Protein AF-0000000084529763 (afdb_homodimer)

InterPro domains:
  IPR000524 Transcription regulator HTH, GntR [PF00392] (14-76)
  IPR000524 Transcription regulator HTH, GntR [PS50949] (11-79)
  IPR000524 Transcription regulator HTH, GntR [SM00345] (17-76)
  IPR000524 Transcription regulator HTH, GntR [cd07377] (12-77)
  IPR036388 Winged helix-like DNA-binding domain superfamily [G3DSA:1.10.10.10] (10-115)
  IPR036390 Winged helix DNA-binding domain superfamily [SSF46785] (8-86)

Nearest PDB structures (foldseek):
  2ek5-assembly4_C  TM=7.227E-01  e=2.860E-07  Corynebacterium glutamicum ATCC 13032
  2ek5-assembly4_C-3  TM=7.227E-01  e=2.860E-07  Corynebacterium glutamicum ATCC 13032
  3tqn-assembly2_B  TM=8.884E-01  e=3.722E-06  Coxiella burnetii
  4r1h-assembly1_B  TM=7.076E-01  e=6.176E-07  Listeria monocytogenes EGD-e
  2du9-assembly1_A  TM=6.871E-01  e=1.251E-06  Corynebacterium glutamicum ATCC 13032

Organism: Streptomyces rubellomurinus (strain ATCC 31215) (NCBI:txid359131)

Sequence (230 aa):
MLLKLSLGDTRPLHEQVAGAIRRAVAEGECAPGDKLPPARELARALGVNTNTVLRGLRTLRDEGVLEFRRGRGITIAGGADERAELVARVRQLVADAAKAGYSADELVELIRGMTMLLKLSLGDTRPLHEQVAGAIRRAVAEGECAPGDKLPPARELARALGVNTNTVLRGLRTLRDEGVLEFRRGRGITIAGGADERAELVARVRQLVADAAKAGYSADELVELIRGMT

Structure (mmCIF, N/CA/C/O backbone):
data_AF-0000000084529763-model_v1
#
loop_
_entity.id
_entity.type
_entity.pdbx_description
1 polymer 'GntR family transcriptional regulator'
#
loop_
_atom_site.group_PDB
_atom_site.id
_atom_site.type_symbol
_atom_site.label_atom_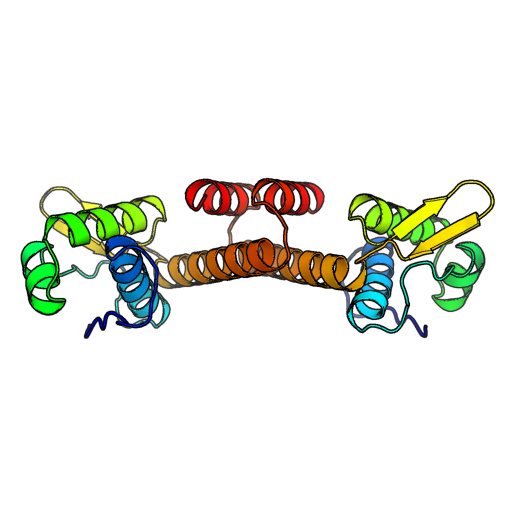id
_atom_site.label_alt_id
_atom_site.label_comp_id
_atom_site.label_asym_id
_atom_site.label_entity_id
_atom_site.label_seq_id
_atom_site.pdbx_PDB_ins_code
_atom_site.Cartn_x
_atom_site.Cartn_y
_atom_site.Cartn_z
_atom_site.occupancy
_atom_site.B_iso_or_equiv
_atom_site.auth_seq_id
_atom_site.auth_comp_id
_atom_site.auth_asym_id
_atom_site.auth_atom_id
_atom_site.pdbx_PDB_model_num
ATOM 1 N N . MET A 1 1 ? -0.043 -18.641 -22.234 1 51.03 1 MET A N 1
ATOM 2 C CA . MET A 1 1 ? 0.516 -17.531 -21.484 1 51.03 1 MET A CA 1
ATOM 3 C C . MET A 1 1 ? 2 -17.359 -21.781 1 51.03 1 MET A C 1
ATOM 5 O O . MET A 1 1 ? 2.771 -18.312 -21.703 1 51.03 1 MET A O 1
ATOM 9 N N . LEU A 1 2 ? 2.355 -16.453 -22.688 1 56.62 2 LEU A N 1
ATOM 10 C CA . LEU A 1 2 ? 3.77 -16.25 -22.984 1 56.62 2 LEU A CA 1
ATOM 11 C C . LEU A 1 2 ? 4.441 -15.43 -21.891 1 56.62 2 LEU A C 1
ATOM 13 O O . LEU A 1 2 ? 4.152 -14.234 -21.734 1 56.62 2 LEU A O 1
ATOM 17 N N . LEU A 1 3 ? 5.035 -16.156 -20.844 1 64.44 3 LEU A N 1
ATOM 18 C CA . LEU A 1 3 ? 5.719 -15.461 -19.766 1 64.44 3 LEU A CA 1
ATOM 19 C C . LEU A 1 3 ? 7.117 -15.023 -20.188 1 64.44 3 LEU A C 1
ATOM 21 O O . LEU A 1 3 ? 7.816 -15.766 -20.891 1 64.44 3 LEU A O 1
ATOM 25 N N . LYS A 1 4 ? 7.297 -13.852 -20.25 1 65.25 4 LYS A N 1
ATOM 26 C CA . LYS A 1 4 ? 8.633 -13.336 -20.547 1 65.25 4 LYS A CA 1
ATOM 27 C C . LYS A 1 4 ? 9.297 -12.773 -19.297 1 65.25 4 LYS A C 1
ATOM 29 O O . LYS A 1 4 ? 8.664 -12.062 -18.516 1 65.25 4 LYS A O 1
ATOM 34 N N . LEU A 1 5 ? 10.516 -13.375 -19.062 1 74 5 LEU A N 1
ATOM 35 C CA . LEU A 1 5 ? 11.328 -12.82 -17.984 1 74 5 LEU A CA 1
ATOM 36 C C . LEU A 1 5 ? 12.195 -11.672 -18.484 1 74 5 LEU A C 1
ATOM 38 O O . LEU A 1 5 ? 1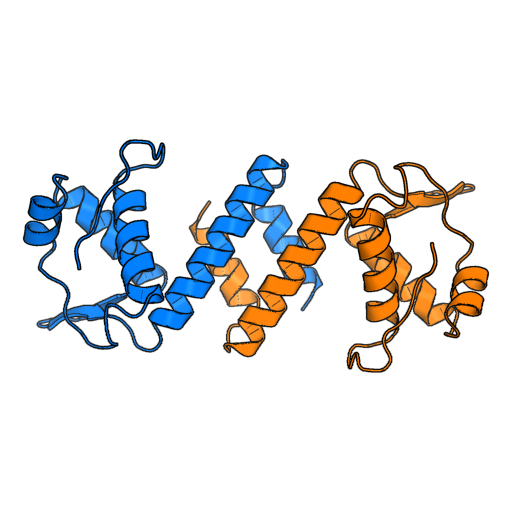2.547 -11.625 -19.672 1 74 5 LEU A O 1
ATOM 42 N N . SER A 1 6 ? 12.242 -10.648 -17.656 1 68.12 6 SER A N 1
ATOM 43 C CA . SER A 1 6 ? 13.023 -9.492 -18.062 1 68.12 6 SER A CA 1
ATOM 44 C C . SER A 1 6 ? 14.477 -9.617 -17.625 1 68.12 6 SER A C 1
ATOM 46 O O . SER A 1 6 ? 14.758 -9.852 -16.453 1 68.12 6 SER A O 1
ATOM 48 N N . LEU A 1 7 ? 15.336 -9.57 -18.625 1 65.06 7 LEU A N 1
ATOM 49 C CA . LEU A 1 7 ? 16.766 -9.641 -18.391 1 65.06 7 LEU A CA 1
ATOM 50 C C . LEU A 1 7 ? 17.25 -8.438 -17.578 1 65.06 7 LEU A C 1
ATOM 52 O O . LEU A 1 7 ? 18.266 -8.508 -16.891 1 65.06 7 LEU A O 1
ATOM 56 N N . GLY A 1 8 ? 16.609 -7.352 -17.594 1 70.38 8 GLY A N 1
ATOM 57 C CA . GLY A 1 8 ? 17.047 -6.16 -16.891 1 70.38 8 GLY A CA 1
ATOM 58 C C . GLY A 1 8 ? 16.484 -6.066 -15.484 1 70.38 8 GLY A C 1
ATOM 59 O O . GLY A 1 8 ? 16.844 -5.16 -14.727 1 70.38 8 GLY A O 1
ATOM 60 N N . ASP A 1 9 ? 15.82 -7.047 -15.141 1 73.94 9 ASP A N 1
ATOM 61 C CA . ASP A 1 9 ? 15.219 -7.121 -13.812 1 73.94 9 ASP A CA 1
ATOM 62 C C . ASP A 1 9 ? 16.219 -7.664 -12.789 1 73.94 9 ASP A C 1
ATOM 64 O O . ASP A 1 9 ? 16.766 -8.758 -12.969 1 73.94 9 ASP A O 1
ATOM 68 N N . THR A 1 10 ? 16.641 -6.91 -11.852 1 82 10 THR A N 1
ATOM 69 C CA . THR A 1 10 ? 17.656 -7.266 -10.875 1 82 10 THR A CA 1
ATOM 70 C C . THR A 1 10 ? 17.078 -8.141 -9.773 1 82 10 THR A C 1
ATOM 72 O O . THR A 1 10 ? 17.797 -8.633 -8.906 1 82 10 THR A O 1
ATOM 75 N N . ARG A 1 11 ? 15.922 -8.492 -9.906 1 85.19 11 ARG A N 1
ATOM 76 C CA . ARG A 1 11 ? 15.289 -9.344 -8.898 1 85.19 11 ARG A CA 1
ATOM 77 C C . ARG A 1 11 ? 15.656 -10.805 -9.117 1 85.19 11 ARG A C 1
ATOM 79 O O . ARG A 1 11 ? 15.961 -11.219 -10.234 1 85.19 11 ARG A O 1
ATOM 86 N N . PRO A 1 12 ? 15.578 -11.578 -7.953 1 91.12 12 PRO A N 1
ATOM 87 C CA . PRO A 1 12 ? 15.773 -13.016 -8.117 1 91.12 12 PRO A CA 1
ATOM 88 C C . PRO A 1 12 ? 14.836 -13.633 -9.148 1 91.12 12 PRO A C 1
ATOM 90 O O . PRO A 1 12 ? 13.695 -13.18 -9.297 1 91.12 12 PRO A O 1
ATOM 93 N N . LEU A 1 13 ? 15.281 -14.633 -9.797 1 93 13 LEU A N 1
ATOM 94 C CA . LEU A 1 13 ? 14.562 -15.234 -10.914 1 93 13 LEU A CA 1
ATOM 95 C C . LEU A 1 13 ? 13.203 -15.766 -10.477 1 93 13 LEU A C 1
ATOM 97 O O . LEU A 1 13 ? 12.227 -15.703 -11.227 1 93 13 LEU A O 1
ATOM 101 N N . HIS A 1 14 ? 13.117 -16.344 -9.234 1 94.31 14 HIS A N 1
ATOM 102 C CA . HIS A 1 14 ? 11.836 -16.875 -8.773 1 94.31 14 HIS A CA 1
ATOM 103 C C . HIS A 1 14 ? 10.805 -15.758 -8.602 1 94.31 14 HIS A C 1
ATOM 105 O O . HIS A 1 14 ? 9.617 -15.969 -8.844 1 94.31 14 HIS A O 1
ATOM 111 N N . GLU A 1 15 ? 11.281 -14.609 -8.281 1 93.12 15 GLU A N 1
ATOM 112 C CA . GLU A 1 15 ? 10.391 -13.453 -8.172 1 93.12 15 GLU A CA 1
ATOM 113 C C . GLU A 1 15 ? 9.922 -12.984 -9.539 1 93.12 15 GLU A C 1
ATOM 115 O O . GLU A 1 15 ? 8.789 -12.539 -9.703 1 93.12 15 GLU A O 1
ATOM 120 N N . GLN A 1 16 ? 10.828 -13.086 -10.445 1 93 16 GLN A N 1
ATOM 121 C CA . GLN A 1 16 ? 10.469 -12.727 -11.812 1 93 16 GLN A CA 1
ATOM 122 C C . GLN A 1 16 ? 9.414 -13.68 -12.367 1 93 16 GLN A C 1
ATOM 124 O O . GLN A 1 16 ? 8.469 -13.25 -13.023 1 93 16 GLN A O 1
ATOM 129 N N . VAL A 1 17 ? 9.57 -14.891 -12.07 1 93.56 17 VAL A N 1
ATOM 130 C CA . VAL A 1 17 ? 8.602 -15.898 -12.5 1 93.56 17 VAL A CA 1
ATOM 131 C C . VAL A 1 17 ? 7.238 -15.609 -11.883 1 93.56 17 VAL A C 1
ATOM 133 O O . VAL A 1 17 ? 6.234 -15.539 -12.594 1 93.56 17 VAL A O 1
ATOM 136 N N . ALA A 1 18 ? 7.281 -15.438 -10.594 1 94.75 18 ALA A N 1
ATOM 137 C CA . ALA A 1 18 ? 6.039 -15.133 -9.891 1 94.75 18 ALA A CA 1
ATOM 138 C C . ALA A 1 18 ? 5.383 -13.875 -10.461 1 94.75 18 ALA A C 1
ATOM 140 O O . ALA A 1 18 ? 4.168 -13.852 -10.68 1 94.75 18 ALA A O 1
ATOM 141 N N . GLY A 1 19 ? 6.223 -12.898 -10.656 1 93.44 19 GLY A N 1
ATOM 142 C CA . GLY A 1 19 ? 5.719 -11.648 -11.195 1 93.44 19 GLY A CA 1
ATOM 143 C C . GLY A 1 19 ? 5.082 -11.797 -12.57 1 93.44 19 GLY A C 1
ATOM 144 O O . GLY A 1 19 ? 4.043 -11.195 -12.844 1 93.44 19 GLY A O 1
ATOM 145 N N . ALA A 1 20 ? 5.68 -12.547 -13.422 1 91.12 20 ALA A N 1
ATOM 146 C CA . ALA A 1 20 ? 5.16 -12.773 -14.773 1 91.12 20 ALA A CA 1
ATOM 147 C C . ALA A 1 20 ? 3.805 -13.469 -14.727 1 91.12 20 ALA A C 1
ATOM 149 O O . ALA A 1 20 ? 2.875 -13.086 -15.438 1 91.12 20 ALA A O 1
ATOM 150 N N . ILE A 1 21 ? 3.684 -14.438 -13.906 1 92.31 21 ILE A N 1
ATOM 151 C CA . ILE A 1 21 ? 2.434 -15.172 -13.781 1 92.31 21 ILE A CA 1
ATOM 152 C C . ILE A 1 21 ? 1.363 -14.281 -13.164 1 92.31 21 ILE A C 1
ATOM 154 O O . ILE A 1 21 ? 0.221 -14.25 -13.625 1 92.31 21 ILE A O 1
ATOM 158 N N . ARG A 1 22 ? 1.747 -13.578 -12.141 1 94.56 22 ARG A N 1
ATOM 159 C CA . ARG A 1 22 ? 0.824 -12.648 -11.492 1 94.56 22 ARG A CA 1
ATOM 160 C C . ARG A 1 22 ? 0.246 -11.664 -12.5 1 94.56 22 ARG A C 1
ATOM 162 O O . ARG A 1 22 ? -0.955 -11.383 -12.492 1 94.56 22 ARG A O 1
ATOM 169 N N . ARG A 1 23 ? 1.11 -11.141 -13.328 1 92.38 23 ARG A N 1
ATOM 170 C CA . ARG A 1 23 ? 0.682 -10.18 -14.344 1 92.38 23 ARG A CA 1
ATOM 171 C C . ARG A 1 23 ? -0.308 -10.812 -15.312 1 92.38 23 ARG A C 1
ATOM 173 O O . ARG A 1 23 ? -1.327 -10.211 -15.648 1 92.38 23 ARG A O 1
ATOM 180 N N . ALA A 1 24 ? 0.024 -11.945 -15.734 1 91.12 24 ALA A N 1
ATOM 181 C CA . ALA A 1 24 ? -0.861 -12.656 -16.656 1 91.12 24 ALA A CA 1
ATOM 182 C C . ALA A 1 24 ? -2.236 -12.875 -16.047 1 91.12 24 ALA A C 1
ATOM 184 O O . ALA A 1 24 ? -3.26 -12.703 -16.703 1 91.12 24 ALA A O 1
ATOM 185 N N . VAL A 1 25 ? -2.275 -13.219 -14.781 1 93.5 25 VAL A N 1
ATOM 186 C CA . VAL A 1 25 ? -3.521 -13.453 -14.062 1 93.5 25 VAL A CA 1
ATOM 187 C C . VAL A 1 25 ? -4.273 -12.141 -13.891 1 93.5 25 VAL A C 1
ATOM 189 O O . VAL A 1 25 ? -5.48 -12.07 -14.133 1 93.5 25 VAL A O 1
ATOM 192 N N . ALA A 1 26 ? -3.576 -11.133 -13.523 1 93.25 26 ALA A N 1
ATOM 193 C CA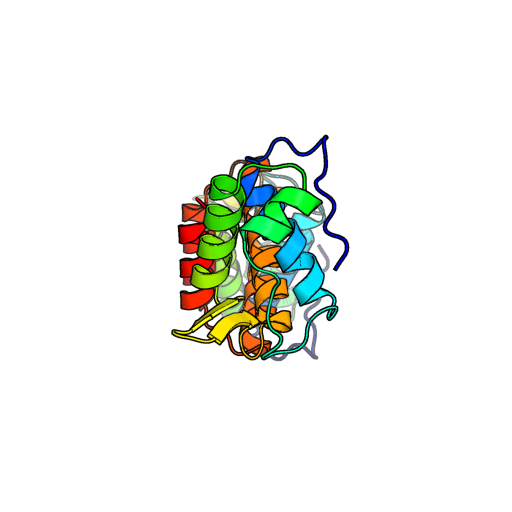 . ALA A 1 26 ? -4.188 -9.82 -13.297 1 93.25 26 ALA A CA 1
ATOM 194 C C . ALA A 1 26 ? -4.805 -9.273 -14.578 1 93.25 26 ALA A C 1
ATOM 196 O O . ALA A 1 26 ? -5.836 -8.602 -14.539 1 93.25 26 ALA A O 1
ATOM 197 N N . GLU A 1 27 ? -4.133 -9.578 -15.648 1 91.81 27 GLU A N 1
ATOM 198 C CA . GLU A 1 27 ? -4.566 -9.07 -16.938 1 91.81 27 GLU A CA 1
ATOM 199 C C . GLU A 1 27 ? -5.691 -9.914 -17.531 1 91.81 27 GLU A C 1
ATOM 201 O O . GLU A 1 27 ? -6.191 -9.633 -18.609 1 91.81 27 GLU A O 1
ATOM 206 N N . GLY A 1 28 ? -6.062 -10.922 -16.812 1 89.38 28 GLY A N 1
ATOM 207 C CA . GLY A 1 28 ? -7.215 -11.719 -17.203 1 89.38 28 GLY A CA 1
ATOM 208 C C . GLY A 1 28 ? -6.887 -12.781 -18.234 1 89.38 28 GLY A C 1
ATOM 209 O O . GLY A 1 28 ? -7.777 -13.273 -18.922 1 89.38 28 GLY A O 1
ATOM 210 N N . GLU A 1 29 ? -5.609 -13.109 -18.406 1 89.5 29 GLU A N 1
ATOM 211 C CA . GLU A 1 29 ? -5.211 -14.133 -19.375 1 89.5 29 GLU A CA 1
ATOM 212 C C . GLU A 1 29 ? -5.605 -15.531 -18.891 1 89.5 29 GLU A C 1
ATOM 214 O O . GLU A 1 29 ? -5.605 -16.484 -19.672 1 89.5 29 GLU A O 1
ATOM 219 N N . CYS A 1 30 ? -5.875 -15.656 -17.594 1 88.81 30 CYS A N 1
ATOM 220 C CA . CYS A 1 30 ? -6.258 -16.922 -16.984 1 88.81 30 CYS A CA 1
ATOM 221 C C . CYS A 1 30 ? -7.57 -16.781 -16.219 1 88.81 30 CYS A C 1
ATOM 223 O O . CYS A 1 30 ? -7.816 -15.75 -15.586 1 88.81 30 CYS A O 1
ATOM 225 N N . ALA A 1 31 ? -8.422 -17.781 -16.328 1 90.44 31 ALA A N 1
ATOM 226 C CA . ALA A 1 31 ? -9.672 -17.797 -15.57 1 90.44 31 ALA A CA 1
ATOM 227 C C . ALA A 1 31 ? -9.516 -18.609 -14.289 1 90.44 31 ALA A C 1
ATOM 229 O O . ALA A 1 31 ? -8.703 -19.531 -14.219 1 90.44 31 ALA A O 1
ATOM 230 N N . PRO A 1 32 ? -10.352 -18.188 -13.289 1 92.62 32 PRO A N 1
ATOM 231 C CA . PRO A 1 32 ? -10.336 -19.016 -12.086 1 92.62 32 PRO A CA 1
ATOM 232 C C . PRO A 1 32 ? -10.602 -20.484 -12.391 1 92.62 32 PRO A C 1
ATOM 234 O O . PRO A 1 32 ? -11.461 -20.812 -13.219 1 92.62 32 PRO A O 1
ATOM 237 N N . GLY A 1 33 ? -9.82 -21.281 -11.812 1 93.12 33 GLY A N 1
ATOM 238 C CA . GLY A 1 33 ? -10 -22.703 -11.984 1 93.12 33 GLY A CA 1
ATOM 239 C C . GLY A 1 33 ? -9.141 -23.281 -13.102 1 93.12 33 GLY A C 1
ATOM 240 O O . GLY A 1 33 ? -8.969 -24.5 -13.188 1 93.12 33 GLY A O 1
ATOM 241 N N . ASP A 1 34 ? -8.602 -22.406 -13.992 1 93.25 34 ASP A N 1
ATOM 242 C CA . ASP A 1 34 ? -7.715 -22.891 -15.047 1 93.25 34 ASP A CA 1
ATOM 243 C C . ASP A 1 34 ? -6.488 -23.594 -14.461 1 93.25 34 ASP A C 1
ATOM 245 O O . ASP A 1 34 ? -5.934 -23.141 -13.453 1 93.25 34 ASP A O 1
ATOM 249 N N . LYS A 1 35 ? -6.051 -24.625 -15.164 1 94.12 35 LYS A N 1
ATOM 250 C CA . LYS A 1 35 ? -4.848 -25.344 -14.75 1 94.12 35 LYS A CA 1
ATOM 251 C C . LYS A 1 35 ? -3.605 -24.75 -15.414 1 94.12 35 LYS A C 1
ATOM 253 O O . LYS A 1 35 ? -3.611 -24.469 -16.609 1 94.12 35 LYS A O 1
ATOM 258 N N . LEU A 1 36 ? -2.576 -24.578 -14.617 1 93.88 36 LEU A N 1
ATOM 259 C CA . LEU A 1 36 ? -1.291 -24.172 -15.18 1 93.88 36 LEU A CA 1
ATOM 260 C C . LEU A 1 36 ? -0.524 -25.375 -15.711 1 93.88 36 LEU A C 1
ATOM 262 O O . LEU A 1 36 ? -0.702 -26.5 -15.227 1 93.88 36 LEU A O 1
ATOM 266 N N . PRO A 1 37 ? 0.311 -25.062 -16.719 1 91.56 37 PRO A N 1
ATOM 267 C CA . PRO A 1 37 ? 1.234 -26.125 -17.109 1 91.56 37 PRO A CA 1
ATOM 268 C C . PRO A 1 37 ? 2.104 -26.594 -15.938 1 91.56 37 PRO A C 1
ATOM 270 O O . PRO A 1 37 ? 2.344 -25.828 -15 1 91.56 37 PRO A O 1
ATOM 273 N N . PRO A 1 38 ? 2.547 -27.875 -16.016 1 92.81 38 PRO A N 1
ATOM 274 C CA . PRO A 1 38 ? 3.447 -28.375 -14.961 1 92.81 38 PRO A CA 1
ATOM 275 C C . PRO A 1 38 ? 4.707 -27.516 -14.82 1 92.81 38 PRO A C 1
ATOM 277 O O . PRO A 1 38 ? 5.16 -26.906 -15.797 1 92.81 38 PRO A O 1
ATOM 280 N N . ALA A 1 39 ? 5.25 -27.453 -13.602 1 94.75 39 ALA A N 1
ATOM 281 C CA . ALA A 1 39 ? 6.414 -26.625 -13.289 1 94.75 39 ALA A CA 1
ATOM 282 C C . ALA A 1 39 ? 7.555 -26.891 -14.266 1 94.75 39 ALA A C 1
ATOM 284 O O . ALA A 1 39 ? 8.242 -25.953 -14.695 1 94.75 39 ALA A O 1
ATOM 285 N N . ARG A 1 40 ? 7.73 -28.141 -14.594 1 94.56 40 ARG A N 1
ATOM 286 C CA . ARG A 1 40 ? 8.82 -28.516 -15.492 1 94.56 40 ARG A CA 1
ATOM 287 C C . ARG A 1 40 ? 8.625 -27.906 -16.875 1 94.56 40 ARG A C 1
ATOM 289 O O . ARG A 1 40 ? 9.594 -27.5 -17.516 1 94.56 40 ARG A O 1
ATOM 296 N N . GLU A 1 41 ? 7.445 -27.844 -17.375 1 93.94 41 GLU A N 1
ATOM 297 C CA . GLU A 1 41 ? 7.145 -27.25 -18.672 1 93.94 41 GLU A CA 1
ATOM 298 C C . GLU A 1 41 ? 7.328 -25.734 -18.641 1 93.94 41 GLU A C 1
ATOM 300 O O . GLU A 1 41 ? 7.879 -25.156 -19.578 1 93.94 41 GLU A O 1
ATOM 305 N N . LEU A 1 42 ? 6.879 -25.109 -17.594 1 93.19 42 LEU A N 1
ATOM 306 C CA . LEU A 1 42 ? 7.082 -23.672 -17.422 1 93.19 42 LEU A CA 1
ATOM 307 C C . LEU A 1 42 ? 8.57 -23.344 -17.375 1 93.19 42 LEU A C 1
ATOM 309 O O . LEU A 1 42 ? 9.008 -22.359 -17.984 1 93.19 42 LEU A O 1
ATOM 313 N N . ALA A 1 43 ? 9.297 -24.156 -16.625 1 94.62 43 ALA A N 1
ATOM 314 C CA . ALA A 1 43 ? 10.742 -23.969 -16.516 1 94.62 43 ALA A CA 1
ATOM 315 C C . ALA A 1 43 ? 11.406 -24 -17.891 1 94.62 43 ALA A C 1
ATOM 317 O O . ALA A 1 43 ? 12.227 -23.141 -18.203 1 94.62 43 ALA A O 1
ATOM 318 N N . ARG A 1 44 ? 11 -24.953 -18.672 1 92.5 44 ARG A N 1
ATOM 319 C CA . ARG A 1 44 ? 11.531 -25.094 -20.031 1 92.5 44 ARG A CA 1
ATOM 320 C C . ARG A 1 44 ? 11.18 -23.875 -20.875 1 92.5 44 ARG A C 1
ATOM 322 O O . ARG A 1 44 ? 12.039 -23.328 -21.578 1 92.5 44 ARG A O 1
ATOM 329 N N . ALA A 1 45 ? 10.008 -23.422 -20.797 1 88.44 45 ALA A N 1
ATOM 330 C CA . ALA A 1 45 ? 9.539 -22.297 -21.594 1 88.44 45 ALA A CA 1
ATOM 331 C C . ALA A 1 45 ? 10.258 -21.016 -21.188 1 88.44 45 ALA A C 1
ATOM 333 O O . ALA A 1 45 ? 10.516 -20.141 -22.031 1 88.44 45 ALA A O 1
ATOM 334 N N . LEU A 1 46 ? 10.617 -20.859 -19.891 1 88.75 46 LEU A N 1
ATOM 335 C CA . LEU A 1 46 ? 11.195 -19.625 -19.375 1 88.75 46 LEU A CA 1
ATOM 336 C C . LEU A 1 46 ? 12.719 -19.719 -19.344 1 88.75 46 LEU A C 1
ATOM 338 O O . LEU A 1 46 ? 13.398 -18.719 -19.094 1 88.75 46 LEU A O 1
ATOM 342 N N . GLY A 1 47 ? 13.164 -20.938 -19.531 1 89.69 47 GLY A N 1
ATOM 343 C CA . GLY A 1 47 ? 14.602 -21.125 -19.531 1 89.69 47 GLY A CA 1
ATOM 344 C C . GLY A 1 47 ? 15.211 -21.016 -18.141 1 89.69 47 GLY A C 1
ATOM 345 O O . GLY A 1 47 ? 16.281 -20.422 -17.969 1 89.69 47 GLY A O 1
ATOM 346 N N . VAL A 1 48 ? 14.508 -21.453 -17.172 1 93.62 48 VAL A N 1
ATOM 347 C CA . VAL A 1 48 ? 15.016 -21.406 -15.797 1 93.62 48 VAL A CA 1
ATOM 348 C C . VAL A 1 48 ? 14.891 -22.781 -15.156 1 93.62 48 VAL A C 1
ATOM 350 O O . VAL A 1 48 ? 14.266 -23.688 -15.719 1 93.62 48 VAL A O 1
ATOM 353 N N . ASN A 1 49 ? 15.531 -22.938 -14 1 95.75 49 ASN A N 1
ATOM 354 C CA . ASN A 1 49 ? 15.484 -24.188 -13.234 1 95.75 49 ASN A CA 1
ATOM 355 C C . ASN A 1 49 ? 14.094 -24.453 -12.672 1 95.75 49 ASN A C 1
ATOM 357 O O . ASN A 1 49 ? 13.422 -23.516 -12.211 1 95.75 49 ASN A O 1
ATOM 361 N N . THR A 1 50 ? 13.734 -25.719 -12.766 1 97.12 50 THR A N 1
ATOM 362 C CA . THR A 1 50 ? 12.43 -26.109 -12.25 1 97.12 50 THR A CA 1
ATOM 363 C C . THR A 1 50 ? 12.258 -25.641 -10.805 1 97.12 50 THR A C 1
ATOM 365 O O . THR A 1 50 ? 11.172 -25.219 -10.406 1 97.12 50 THR A O 1
ATOM 368 N N . ASN A 1 51 ? 13.266 -25.703 -10.039 1 97.56 51 ASN A N 1
ATOM 369 C CA . ASN A 1 51 ? 13.188 -25.281 -8.641 1 97.56 51 ASN A CA 1
ATOM 370 C C . ASN A 1 51 ? 12.898 -23.781 -8.523 1 97.56 51 ASN A C 1
ATOM 372 O O . ASN A 1 51 ? 12.227 -23.344 -7.59 1 97.56 51 ASN A O 1
ATOM 376 N N . THR A 1 52 ? 13.438 -23.031 -9.438 1 96.69 52 THR A N 1
ATOM 377 C CA . THR A 1 52 ? 13.164 -21.594 -9.5 1 96.69 52 THR A CA 1
ATOM 378 C C . THR A 1 52 ? 11.68 -21.344 -9.75 1 96.69 52 THR A C 1
ATOM 380 O O . THR A 1 52 ? 11.07 -20.5 -9.078 1 96.69 52 THR A O 1
ATOM 383 N N . VAL A 1 53 ? 11.117 -22.094 -10.664 1 96.38 53 VAL A N 1
ATOM 384 C CA . VAL A 1 53 ? 9.703 -21.969 -10.977 1 96.38 53 VAL A CA 1
ATOM 385 C C . VAL A 1 53 ? 8.867 -22.359 -9.766 1 96.38 53 VAL A C 1
ATOM 387 O O . VAL A 1 53 ? 7.93 -21.656 -9.391 1 96.38 53 VAL A O 1
ATOM 390 N N . LEU A 1 54 ? 9.227 -23.484 -9.148 1 97.31 54 LEU A N 1
ATOM 391 C CA . LEU A 1 54 ? 8.484 -23.984 -7.996 1 97.31 54 LEU A CA 1
ATOM 392 C C . LEU A 1 54 ? 8.477 -22.953 -6.867 1 97.31 54 LEU A C 1
ATOM 394 O O . LEU A 1 54 ? 7.457 -22.781 -6.195 1 97.31 54 LEU A O 1
ATOM 398 N N . ARG A 1 55 ? 9.57 -22.266 -6.703 1 96.88 55 ARG A N 1
ATOM 399 C CA . ARG A 1 55 ? 9.641 -21.219 -5.688 1 96.88 55 ARG A CA 1
ATOM 400 C C . ARG A 1 55 ? 8.68 -20.078 -6.012 1 96.88 55 ARG A C 1
ATOM 402 O O . ARG A 1 55 ? 7.992 -19.578 -5.125 1 96.88 55 ARG A O 1
ATOM 409 N N . GLY A 1 56 ? 8.648 -19.734 -7.238 1 96.19 56 GLY A N 1
ATOM 410 C CA . GLY A 1 56 ? 7.711 -18.703 -7.664 1 96.19 56 GLY A CA 1
ATOM 411 C C . GLY A 1 56 ? 6.262 -19.109 -7.5 1 96.19 56 GLY A C 1
ATOM 412 O O . GLY A 1 56 ? 5.43 -18.312 -7.07 1 96.19 56 GLY A O 1
ATOM 413 N N . LEU A 1 57 ? 6.012 -20.359 -7.824 1 96.81 57 LEU A N 1
ATOM 414 C CA . LEU A 1 57 ? 4.648 -20.875 -7.711 1 96.81 57 LEU A CA 1
ATOM 415 C C . LEU A 1 57 ? 4.211 -20.922 -6.254 1 96.81 57 LEU A C 1
ATOM 417 O O . LEU A 1 57 ? 3.053 -20.641 -5.938 1 96.81 57 LEU A O 1
ATOM 421 N N . ARG A 1 58 ? 5.082 -21.281 -5.352 1 96.69 58 ARG A N 1
ATOM 422 C CA . ARG A 1 58 ? 4.766 -21.312 -3.928 1 96.69 58 ARG A CA 1
ATOM 423 C C . ARG A 1 58 ? 4.434 -19.922 -3.412 1 96.69 58 ARG A C 1
ATOM 425 O O . ARG A 1 58 ? 3.504 -19.75 -2.619 1 96.69 58 ARG A O 1
ATOM 432 N N . THR A 1 59 ? 5.199 -18.938 -3.846 1 95.25 59 THR A N 1
ATOM 433 C CA . THR A 1 59 ? 4.93 -17.562 -3.48 1 95.25 59 THR A CA 1
ATOM 434 C C . THR A 1 59 ? 3.521 -17.156 -3.906 1 95.25 59 THR A C 1
ATOM 436 O O . THR A 1 59 ? 2.777 -16.562 -3.125 1 95.25 59 THR A O 1
ATOM 439 N N . LEU A 1 60 ? 3.148 -17.516 -5.062 1 96 60 LEU A N 1
ATOM 440 C CA . LEU A 1 60 ? 1.846 -17.156 -5.613 1 96 60 LEU A CA 1
ATOM 441 C C . LEU A 1 60 ? 0.726 -17.875 -4.867 1 96 60 LEU A C 1
ATOM 443 O O . LEU A 1 60 ? -0.364 -17.312 -4.695 1 96 60 LEU A O 1
ATOM 447 N N . ARG A 1 61 ? 1.01 -19.109 -4.488 1 95.44 61 ARG A N 1
ATOM 448 C CA . ARG A 1 61 ? 0.05 -19.844 -3.658 1 95.44 61 ARG A CA 1
ATOM 449 C C . ARG A 1 61 ? -0.162 -19.125 -2.322 1 95.44 61 ARG A C 1
ATOM 451 O O . ARG A 1 61 ? -1.301 -18.922 -1.901 1 95.44 61 ARG A O 1
ATOM 458 N N . ASP A 1 62 ? 0.942 -18.688 -1.686 1 92.94 62 ASP A N 1
ATOM 459 C CA . ASP A 1 62 ? 0.869 -18.031 -0.386 1 92.94 62 ASP A CA 1
ATOM 460 C C . ASP A 1 62 ? 0.164 -16.688 -0.496 1 92.94 62 ASP A C 1
ATOM 462 O O . ASP A 1 62 ? -0.482 -16.234 0.453 1 92.94 62 ASP A O 1
ATOM 466 N N . GLU A 1 63 ? 0.245 -16.094 -1.627 1 93.31 63 GLU A N 1
ATOM 467 C CA . GLU A 1 63 ? -0.414 -14.828 -1.896 1 93.31 63 GLU A CA 1
ATOM 468 C C . GLU A 1 63 ? -1.891 -15.031 -2.225 1 93.31 63 GLU A C 1
ATOM 470 O O . GLU A 1 63 ? -2.648 -14.062 -2.32 1 93.31 63 GLU A O 1
ATOM 475 N N . GLY A 1 64 ? -2.266 -16.25 -2.525 1 93.56 64 GLY A N 1
ATOM 476 C CA . GLY A 1 64 ? -3.66 -16.547 -2.805 1 93.56 64 GLY A CA 1
ATOM 477 C C . GLY A 1 64 ? -4.012 -16.438 -4.277 1 93.56 64 GLY A C 1
ATOM 478 O O . GLY A 1 64 ? -5.191 -16.406 -4.637 1 93.56 64 GLY A O 1
ATOM 479 N N . VAL A 1 65 ? -3.072 -16.344 -5.121 1 96 65 VAL A N 1
ATOM 480 C CA . VAL A 1 65 ? -3.277 -16.219 -6.559 1 96 65 VAL A CA 1
ATOM 481 C C . VAL A 1 65 ? -3.441 -17.609 -7.18 1 96 65 VAL A C 1
ATOM 483 O O . VAL A 1 65 ? -4.227 -17.797 -8.117 1 96 65 VAL A O 1
ATOM 486 N N . LEU A 1 66 ? -2.719 -18.531 -6.621 1 97.06 66 LEU A N 1
ATOM 487 C CA . LEU A 1 66 ? -2.791 -19.922 -7.082 1 97.06 66 LEU A CA 1
ATOM 488 C C . LEU A 1 66 ? -3.291 -20.828 -5.973 1 97.06 66 LEU A C 1
ATOM 490 O O . LEU A 1 66 ? -3.242 -20.469 -4.793 1 97.06 66 LEU A O 1
ATOM 494 N N . GLU A 1 67 ? -3.756 -21.953 -6.395 1 96.19 67 GLU A N 1
ATOM 495 C CA . GLU A 1 67 ? -4.117 -23.047 -5.496 1 96.19 67 GLU A CA 1
ATOM 496 C C . GLU A 1 67 ? -3.453 -24.344 -5.918 1 96.19 67 GLU A C 1
ATOM 498 O O . GLU A 1 67 ? -3.424 -24.688 -7.105 1 96.19 67 GLU A O 1
ATOM 503 N N . PHE A 1 68 ? -2.852 -24.984 -4.855 1 93.88 68 PHE A N 1
ATOM 504 C CA . PHE A 1 68 ? -2.338 -26.328 -5.074 1 93.88 68 PHE A CA 1
ATOM 505 C C . PHE A 1 68 ? -3.363 -27.375 -4.648 1 93.88 68 PHE A C 1
ATOM 507 O O . PHE A 1 68 ? -3.779 -27.406 -3.49 1 93.88 68 PHE A O 1
ATOM 514 N N . ARG A 1 69 ? -3.822 -28.094 -5.586 1 88.19 69 ARG A N 1
ATOM 515 C CA . ARG A 1 69 ? -4.836 -29.094 -5.285 1 88.19 69 ARG A CA 1
ATOM 516 C C . ARG A 1 69 ? -4.293 -30.5 -5.512 1 88.19 69 ARG A C 1
ATOM 518 O O . ARG A 1 69 ? -3.699 -30.781 -6.555 1 88.19 69 ARG A O 1
ATOM 525 N N . ARG A 1 70 ? -4.547 -31.281 -4.555 1 87.88 70 ARG A N 1
ATOM 526 C CA . ARG A 1 70 ? -4.125 -32.656 -4.691 1 87.88 70 ARG A CA 1
ATOM 527 C C . ARG A 1 70 ? -4.777 -33.312 -5.906 1 87.88 70 ARG A C 1
ATOM 529 O O . ARG A 1 70 ? -5.992 -33.219 -6.086 1 87.88 70 ARG A O 1
ATOM 536 N N . GLY A 1 71 ? -3.996 -33.969 -6.777 1 88.25 71 GLY A N 1
ATOM 537 C CA . GLY A 1 71 ? -4.484 -34.719 -7.93 1 88.25 71 GLY A CA 1
ATOM 538 C C . GLY A 1 71 ? -4.844 -33.812 -9.102 1 88.25 71 GLY A C 1
ATOM 539 O O . GLY A 1 71 ? -4.984 -34.281 -10.234 1 88.25 71 GLY A O 1
ATOM 540 N N . ARG A 1 72 ? -4.992 -32.5 -8.867 1 87.19 72 ARG A N 1
ATOM 541 C CA . ARG A 1 72 ? -5.438 -31.609 -9.93 1 87.19 72 ARG A CA 1
ATOM 542 C C . ARG A 1 72 ? -4.328 -30.656 -10.336 1 87.19 72 ARG A C 1
ATOM 544 O O . ARG A 1 72 ? -4.473 -29.906 -11.305 1 87.19 72 ARG A O 1
ATOM 551 N N . GLY A 1 73 ? -3.232 -30.703 -9.617 1 92.94 73 GLY A N 1
ATOM 552 C CA . GLY A 1 73 ? -2.111 -29.844 -9.953 1 92.94 73 GLY A CA 1
ATOM 553 C C . GLY A 1 73 ? -2.264 -28.422 -9.422 1 92.94 73 GLY A C 1
ATOM 554 O O . GLY A 1 73 ? -2.695 -28.219 -8.289 1 92.94 73 GLY A O 1
ATOM 555 N N . ILE A 1 74 ? -1.717 -27.453 -10.211 1 94.94 74 ILE A N 1
ATOM 556 C CA . ILE A 1 74 ? -1.735 -26.047 -9.805 1 94.94 74 ILE A CA 1
ATOM 55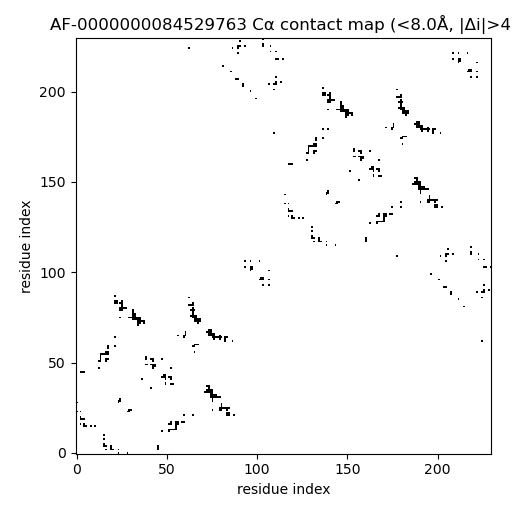7 C C . ILE A 1 74 ? -2.799 -25.297 -10.609 1 94.94 74 ILE A C 1
ATOM 559 O O . ILE A 1 74 ? -2.779 -25.297 -11.836 1 94.94 74 ILE A O 1
ATOM 563 N N . THR A 1 75 ? -3.732 -24.594 -9.945 1 96.06 75 THR A N 1
ATOM 564 C CA . THR A 1 75 ? -4.824 -23.906 -10.617 1 96.06 75 THR A CA 1
ATOM 565 C C . THR A 1 75 ? -4.883 -22.438 -10.172 1 96.06 75 THR A C 1
ATOM 567 O O . THR A 1 75 ? -4.297 -22.078 -9.156 1 96.06 75 THR A O 1
ATOM 570 N N . ILE A 1 76 ? -5.551 -21.688 -11.039 1 96.19 76 ILE A N 1
ATOM 571 C CA . ILE A 1 76 ? -5.809 -20.297 -10.703 1 96.19 76 ILE A CA 1
ATOM 572 C C . ILE A 1 76 ? -6.891 -20.203 -9.625 1 96.19 76 ILE A C 1
ATOM 574 O O . ILE A 1 76 ? -7.965 -20.797 -9.773 1 96.19 76 ILE A O 1
ATOM 578 N N . ALA A 1 77 ? -6.656 -19.484 -8.547 1 96 77 ALA A N 1
ATOM 579 C CA . ALA A 1 77 ? -7.586 -19.375 -7.43 1 96 77 ALA A CA 1
ATOM 580 C C . ALA A 1 77 ? -8.797 -18.516 -7.805 1 96 77 ALA A C 1
ATOM 582 O O . ALA A 1 77 ? -8.758 -17.766 -8.781 1 96 77 ALA A O 1
ATOM 583 N N . GLY A 1 78 ? -9.914 -18.719 -7.07 1 93.81 78 GLY A N 1
ATOM 584 C CA . GLY A 1 78 ? -11.047 -17.828 -7.211 1 93.81 78 GLY A CA 1
ATOM 585 C C . GLY A 1 78 ? -10.711 -16.375 -6.883 1 93.81 78 GLY A C 1
ATOM 586 O O . GLY A 1 78 ? -10.102 -16.109 -5.848 1 93.81 78 GLY A O 1
ATOM 587 N N . GLY A 1 79 ? -11.086 -15.391 -7.766 1 93.25 79 GLY A N 1
ATOM 588 C CA . GLY A 1 79 ? -10.773 -13.992 -7.531 1 93.25 79 GLY A CA 1
ATOM 589 C C . GLY A 1 79 ? -9.297 -13.672 -7.707 1 93.25 79 GLY A C 1
ATOM 590 O O . GLY A 1 79 ? -8.805 -12.695 -7.145 1 93.25 79 GLY A O 1
ATOM 591 N N . ALA A 1 80 ? -8.633 -14.57 -8.383 1 94.81 80 ALA A N 1
ATOM 592 C CA . ALA A 1 80 ? -7.184 -14.445 -8.508 1 94.81 80 ALA A CA 1
ATOM 593 C C . ALA A 1 80 ? -6.809 -13.156 -9.242 1 94.81 80 ALA A C 1
ATOM 595 O O . ALA A 1 80 ? -5.773 -12.555 -8.961 1 94.81 80 ALA A O 1
ATOM 596 N N . ASP A 1 81 ? -7.602 -12.758 -10.141 1 93.88 81 ASP A N 1
ATOM 597 C CA . ASP A 1 81 ? -7.305 -11.539 -10.891 1 93.88 81 ASP A CA 1
ATOM 598 C C . ASP A 1 81 ? -7.254 -10.328 -9.969 1 93.88 81 ASP A C 1
ATOM 600 O O . ASP A 1 81 ? -6.285 -9.562 -9.992 1 93.88 81 ASP A O 1
ATOM 604 N N . GLU A 1 82 ? -8.289 -10.203 -9.094 1 94.38 82 GLU A N 1
ATOM 605 C CA . GLU A 1 82 ? -8.328 -9.102 -8.133 1 94.38 82 GLU A CA 1
ATOM 606 C C . GLU A 1 82 ? -7.184 -9.211 -7.129 1 94.38 82 GLU A C 1
ATOM 608 O O . GLU A 1 82 ? -6.57 -8.203 -6.77 1 94.38 82 GLU A O 1
ATOM 613 N N . ARG A 1 83 ? -6.957 -10.406 -6.715 1 94.5 83 ARG A N 1
ATOM 614 C CA . ARG A 1 83 ? -5.875 -10.641 -5.762 1 94.5 83 ARG A CA 1
ATOM 615 C C . ARG A 1 83 ? -4.523 -10.297 -6.371 1 94.5 83 ARG A C 1
ATOM 617 O O . ARG A 1 83 ? -3.695 -9.641 -5.734 1 94.5 83 ARG A O 1
ATOM 624 N N . ALA A 1 84 ? -4.32 -10.75 -7.562 1 95.75 84 ALA A N 1
ATOM 625 C CA . ALA A 1 84 ? -3.061 -10.477 -8.242 1 95.75 84 ALA A CA 1
ATOM 626 C C . ALA A 1 84 ? -2.844 -8.977 -8.406 1 95.75 84 ALA A C 1
ATOM 628 O O . ALA A 1 84 ? -1.729 -8.477 -8.234 1 95.75 84 ALA A O 1
ATOM 629 N N . GLU A 1 85 ? -3.877 -8.273 -8.734 1 95.25 85 GLU A N 1
ATOM 630 C CA . GLU A 1 85 ? -3.791 -6.824 -8.883 1 95.25 85 GLU A CA 1
ATOM 631 C C . GLU A 1 85 ? -3.438 -6.16 -7.551 1 95.25 85 GLU A C 1
ATOM 633 O O . GLU A 1 85 ? -2.594 -5.262 -7.504 1 95.25 85 GLU A O 1
ATOM 638 N N . LEU A 1 86 ? -4.129 -6.586 -6.484 1 96.5 86 LEU A N 1
ATOM 639 C CA . LEU A 1 86 ? -3.859 -6.039 -5.16 1 96.5 86 LEU A CA 1
ATOM 640 C C . LEU A 1 86 ? -2.404 -6.27 -4.762 1 96.5 86 LEU A C 1
ATOM 642 O O . LEU A 1 86 ? -1.732 -5.348 -4.293 1 96.5 86 LEU A O 1
ATOM 646 N N . VAL A 1 87 ? -1.915 -7.449 -4.992 1 96.44 87 VAL A N 1
ATOM 647 C CA . VAL A 1 87 ? -0.546 -7.797 -4.625 1 96.44 87 VAL A CA 1
ATOM 648 C C . VAL A 1 87 ? 0.435 -6.938 -5.418 1 96.44 87 VAL A C 1
ATOM 650 O O . VAL A 1 87 ? 1.421 -6.441 -4.867 1 96.44 87 VAL A O 1
ATOM 653 N N . ALA A 1 88 ? 0.137 -6.777 -6.672 1 94.06 88 ALA A N 1
ATOM 654 C CA . ALA A 1 88 ? 1.002 -5.949 -7.508 1 94.06 88 ALA A CA 1
ATOM 655 C C . ALA A 1 88 ? 1.062 -4.516 -6.98 1 94.06 88 ALA A C 1
ATOM 657 O O . ALA A 1 88 ? 2.135 -3.91 -6.938 1 94.06 88 ALA A O 1
ATOM 658 N N . ARG A 1 89 ? -0.038 -4.004 -6.566 1 95.5 89 ARG A N 1
ATOM 659 C CA . ARG A 1 89 ? -0.095 -2.643 -6.039 1 95.5 89 ARG A CA 1
ATOM 660 C C . ARG A 1 89 ? 0.669 -2.531 -4.727 1 95.5 89 ARG A C 1
ATOM 662 O O . ARG A 1 89 ? 1.367 -1.542 -4.488 1 95.5 89 ARG A O 1
ATOM 669 N N . VAL A 1 90 ? 0.503 -3.492 -3.883 1 97.25 90 VAL A N 1
ATOM 670 C CA . VAL A 1 90 ? 1.211 -3.498 -2.607 1 97.25 90 VAL A CA 1
ATOM 671 C C . VAL A 1 90 ? 2.717 -3.572 -2.852 1 97.25 90 VAL A C 1
ATOM 673 O O . VAL A 1 90 ? 3.488 -2.83 -2.242 1 97.25 90 VAL A O 1
ATOM 676 N N . ARG A 1 91 ? 3.145 -4.434 -3.75 1 94.69 91 ARG A N 1
ATOM 677 C CA . ARG A 1 91 ? 4.562 -4.574 -4.066 1 94.69 91 ARG A CA 1
ATOM 678 C C . ARG A 1 91 ? 5.137 -3.262 -4.59 1 94.69 91 ARG A C 1
ATOM 680 O O . ARG A 1 91 ? 6.242 -2.869 -4.215 1 94.69 91 ARG A O 1
ATOM 687 N N . GLN A 1 92 ? 4.375 -2.656 -5.457 1 94.75 92 GLN A N 1
ATOM 688 C CA . GLN A 1 92 ? 4.816 -1.367 -5.98 1 94.75 92 GLN A CA 1
ATOM 689 C C . GLN A 1 92 ? 4.953 -0.339 -4.859 1 94.75 92 GLN A C 1
ATOM 691 O O . GLN A 1 92 ? 5.93 0.416 -4.82 1 94.75 92 GLN A O 1
ATOM 696 N N . LEU A 1 93 ? 3.975 -0.274 -3.988 1 96.94 93 LEU A N 1
ATOM 697 C CA . LEU A 1 93 ? 4.016 0.654 -2.865 1 96.94 93 LEU A CA 1
ATOM 698 C C . LEU A 1 93 ? 5.227 0.382 -1.978 1 96.94 93 LEU A C 1
ATOM 700 O O . LEU A 1 93 ? 5.918 1.313 -1.561 1 96.94 93 LEU A O 1
ATOM 704 N N . VAL A 1 94 ? 5.504 -0.86 -1.679 1 96.88 94 VAL A N 1
ATOM 705 C CA . VAL A 1 94 ? 6.633 -1.258 -0.841 1 96.88 94 VAL A CA 1
ATOM 706 C C . VAL A 1 94 ? 7.941 -0.848 -1.509 1 96.88 94 VAL A C 1
ATOM 708 O O . VAL A 1 94 ? 8.82 -0.279 -0.861 1 96.88 94 VAL A O 1
ATOM 711 N N . ALA A 1 95 ? 8.07 -1.088 -2.793 1 94.06 95 ALA A N 1
ATOM 712 C CA . ALA A 1 95 ? 9.281 -0.732 -3.525 1 94.06 95 ALA A CA 1
ATOM 713 C C . ALA A 1 95 ? 9.492 0.778 -3.533 1 94.06 95 ALA A C 1
ATOM 715 O O . ALA A 1 95 ? 10.609 1.256 -3.305 1 94.06 95 ALA A O 1
ATOM 716 N N . ASP A 1 96 ? 8.406 1.536 -3.82 1 94.94 96 ASP A N 1
ATOM 717 C CA . ASP A 1 96 ? 8.484 2.994 -3.852 1 94.94 96 ASP A CA 1
ATOM 718 C C . ASP A 1 96 ? 8.859 3.555 -2.482 1 94.94 96 ASP A C 1
ATOM 720 O O . ASP A 1 96 ? 9.664 4.48 -2.385 1 94.94 96 ASP A O 1
ATOM 724 N N . ALA A 1 97 ? 8.242 3.016 -1.448 1 96.69 97 ALA A N 1
ATOM 725 C CA . ALA A 1 97 ? 8.539 3.453 -0.086 1 96.69 97 ALA A CA 1
ATOM 726 C C . ALA A 1 97 ? 10 3.205 0.266 1 96.69 97 ALA A C 1
ATOM 728 O O . ALA A 1 97 ? 10.664 4.078 0.831 1 96.69 97 ALA A O 1
ATOM 729 N N . ALA A 1 98 ? 10.5 2.061 -0.099 1 95.81 98 ALA A N 1
ATOM 730 C CA . ALA A 1 98 ? 11.891 1.73 0.177 1 95.81 98 ALA A CA 1
ATOM 731 C C . ALA A 1 98 ? 12.836 2.709 -0.518 1 95.81 98 ALA A C 1
ATOM 733 O O . ALA A 1 98 ? 13.82 3.162 0.075 1 95.81 98 ALA A O 1
ATOM 734 N N . LYS A 1 99 ? 12.531 2.988 -1.695 1 94.69 99 LYS A N 1
ATOM 735 C CA . LYS A 1 99 ? 13.352 3.938 -2.443 1 94.69 99 LYS A CA 1
ATOM 736 C C . LYS A 1 99 ? 13.383 5.301 -1.756 1 94.69 99 LYS A C 1
ATOM 738 O O . LYS A 1 99 ? 14.398 5.992 -1.782 1 94.69 99 LYS A O 1
ATOM 743 N N . ALA A 1 100 ? 12.289 5.637 -1.152 1 93.81 100 ALA A N 1
ATOM 744 C CA . ALA A 1 100 ? 12.172 6.926 -0.475 1 93.81 100 ALA A CA 1
ATOM 745 C C . ALA A 1 100 ? 12.75 6.855 0.937 1 93.81 100 ALA A C 1
ATOM 747 O O . ALA A 1 100 ? 12.758 7.855 1.66 1 93.81 100 ALA A O 1
ATOM 748 N N . GLY A 1 101 ? 13.18 5.609 1.399 1 95.06 101 GLY A N 1
ATOM 749 C CA . GLY A 1 101 ? 13.836 5.469 2.688 1 95.06 101 GLY A CA 1
ATOM 750 C C . GLY A 1 101 ? 12.906 5 3.787 1 95.06 101 GLY A C 1
ATOM 751 O O . GLY A 1 101 ? 13.242 5.074 4.969 1 95.06 101 GLY A O 1
ATOM 752 N N . TYR A 1 102 ? 11.789 4.543 3.42 1 95.81 102 TYR A N 1
ATOM 753 C CA . TYR A 1 102 ? 10.836 4.051 4.402 1 95.81 102 TYR A CA 1
ATOM 754 C C . TYR A 1 102 ? 10.875 2.529 4.492 1 95.81 102 TYR A C 1
ATOM 756 O O . TYR A 1 102 ? 11.031 1.846 3.479 1 95.81 102 TYR A O 1
ATOM 764 N N . SER A 1 103 ? 10.664 2.047 5.699 1 96.44 103 SER A N 1
ATOM 765 C CA . SER A 1 103 ? 10.68 0.607 5.93 1 96.44 103 SER A CA 1
ATOM 766 C C . SER A 1 103 ? 9.289 0.004 5.77 1 96.44 103 SER A C 1
ATOM 768 O O . SER A 1 103 ? 8.281 0.72 5.824 1 96.44 103 SER A O 1
ATOM 770 N N . ALA A 1 104 ? 9.234 -1.305 5.641 1 96.75 104 ALA A N 1
ATOM 771 C CA . ALA A 1 104 ? 7.965 -2.029 5.613 1 96.75 104 ALA A CA 1
ATOM 772 C C . ALA A 1 104 ? 7.188 -1.818 6.914 1 96.75 104 ALA A C 1
ATOM 774 O O . ALA A 1 104 ? 5.961 -1.713 6.898 1 96.75 104 ALA A O 1
ATOM 775 N N . ASP A 1 105 ? 7.957 -1.756 8.008 1 96.44 105 ASP A N 1
ATOM 776 C CA . ASP A 1 105 ? 7.312 -1.54 9.297 1 96.44 105 ASP A CA 1
ATOM 777 C C . ASP A 1 105 ? 6.602 -0.189 9.336 1 96.44 105 ASP A C 1
ATOM 779 O O . ASP A 1 105 ? 5.52 -0.066 9.914 1 96.44 105 ASP A O 1
ATOM 783 N N . GLU A 1 106 ? 7.191 0.732 8.742 1 95.19 106 GLU A N 1
ATOM 784 C CA . GLU A 1 106 ? 6.57 2.051 8.688 1 95.19 106 GLU A CA 1
ATOM 785 C C . GLU A 1 106 ? 5.27 2.02 7.891 1 95.19 106 GLU A C 1
ATOM 787 O O . GLU A 1 106 ? 4.281 2.65 8.273 1 95.19 106 GLU A O 1
ATOM 792 N N . LEU A 1 107 ? 5.262 1.33 6.766 1 97.25 107 LEU A N 1
ATOM 793 C CA . LEU A 1 107 ? 4.039 1.163 5.984 1 97.25 107 LEU A CA 1
ATOM 794 C C . LEU A 1 107 ? 2.953 0.486 6.812 1 97.25 107 LEU A C 1
ATOM 796 O O . LEU A 1 107 ? 1.797 0.915 6.801 1 97.25 107 LEU A O 1
ATOM 800 N N . VAL A 1 108 ? 3.371 -0.541 7.504 1 97.31 108 VAL A N 1
ATOM 801 C CA . VAL A 1 108 ? 2.439 -1.299 8.336 1 97.31 108 VAL A CA 1
ATOM 802 C C . VAL A 1 108 ? 1.844 -0.39 9.406 1 97.31 108 VAL A C 1
ATOM 804 O O . VAL A 1 108 ? 0.638 -0.426 9.664 1 97.31 108 VAL A O 1
ATOM 807 N N . GLU A 1 109 ? 2.668 0.428 10.008 1 95.25 109 GLU A N 1
ATOM 808 C CA . GLU A 1 109 ? 2.193 1.357 11.031 1 95.25 109 GLU A CA 1
ATOM 809 C C . GLU A 1 109 ? 1.196 2.355 10.453 1 95.25 109 GLU A C 1
ATOM 811 O O . GLU A 1 109 ? 0.2 2.691 11.094 1 95.25 109 GLU A O 1
ATOM 816 N N . LEU A 1 110 ? 1.487 2.859 9.273 1 95.12 110 LEU A N 1
ATOM 817 C CA . LEU A 1 110 ? 0.568 3.781 8.617 1 95.12 110 LEU A CA 1
ATOM 818 C C . LEU A 1 110 ? -0.789 3.125 8.391 1 95.12 110 LEU A C 1
ATOM 820 O O . LEU A 1 110 ? -1.829 3.725 8.664 1 95.12 110 LEU A O 1
ATOM 824 N N . ILE A 1 111 ? -0.806 1.932 7.906 1 96.69 111 ILE A N 1
ATOM 825 C CA . ILE A 1 111 ? -2.041 1.213 7.617 1 96.69 111 ILE A CA 1
ATOM 826 C C . ILE A 1 111 ? -2.836 1.009 8.906 1 96.69 111 ILE A C 1
ATOM 828 O O . ILE A 1 111 ? -4.043 1.253 8.945 1 96.69 111 ILE A O 1
ATOM 832 N N . ARG A 1 112 ? -2.129 0.617 9.922 1 93.81 112 ARG A N 1
ATOM 833 C CA . ARG A 1 112 ? -2.791 0.357 11.195 1 93.81 112 ARG A CA 1
ATOM 834 C C . ARG A 1 112 ? -3.418 1.628 11.758 1 93.81 112 ARG A C 1
ATOM 836 O O . ARG A 1 112 ? -4.441 1.572 12.445 1 93.81 112 ARG A O 1
ATOM 843 N N . GLY A 1 113 ? -2.883 2.752 11.5 1 89.31 113 GLY A N 1
ATOM 844 C CA . GLY A 1 113 ? -3.385 4.027 11.984 1 89.31 113 GLY A CA 1
ATOM 845 C C . GLY A 1 113 ? -4.59 4.527 11.211 1 89.31 113 GLY A C 1
ATOM 846 O O . GLY A 1 113 ? -5.254 5.477 11.633 1 89.31 113 GLY A O 1
ATOM 847 N N . MET A 1 114 ? -4.926 3.943 10.125 1 87.12 114 MET A N 1
ATOM 848 C CA . MET A 1 114 ? -6.012 4.398 9.266 1 87.12 114 MET A CA 1
ATOM 849 C C . MET A 1 114 ? -7.293 3.615 9.539 1 87.12 114 MET A C 1
ATOM 851 O O . MET A 1 114 ? -8.367 3.99 9.062 1 87.12 114 MET A O 1
ATOM 855 N N . THR A 1 115 ? -7.164 2.498 10.109 1 73.62 115 THR A N 1
ATOM 856 C CA . THR A 1 115 ? -8.32 1.643 10.352 1 73.62 115 THR A CA 1
ATOM 857 C C . THR A 1 115 ? -8.875 1.861 11.758 1 73.62 115 THR A C 1
ATOM 859 O O . THR A 1 115 ? -8.133 2.201 12.672 1 73.62 115 THR A O 1
ATOM 862 N N . MET B 1 1 ? -2.496 28.844 1.123 1 50.81 1 MET B N 1
ATOM 863 C CA . MET B 1 1 ? -3.014 27.516 0.811 1 50.81 1 MET B CA 1
ATOM 864 C C . MET B 1 1 ? -4.539 27.516 0.814 1 50.81 1 MET B C 1
ATOM 866 O O . MET B 1 1 ? -5.164 27.969 1.77 1 50.81 1 MET B O 1
ATOM 870 N N . LEU B 1 2 ? -5.168 27.625 -0.348 1 55.62 2 LEU B N 1
ATOM 871 C CA . LEU B 1 2 ? -6.625 27.609 -0.375 1 55.62 2 LEU B CA 1
ATOM 872 C C . LEU B 1 2 ? -7.152 26.188 -0.236 1 55.62 2 LEU B C 1
ATOM 874 O O . LEU B 1 2 ? -6.961 25.359 -1.131 1 55.62 2 LEU B O 1
ATOM 878 N N . LEU B 1 3 ? -7.434 25.766 1.07 1 63.81 3 LEU B N 1
ATOM 879 C CA . LEU B 1 3 ? -7.953 24.422 1.311 1 63.81 3 LEU B CA 1
ATOM 880 C C . LEU B 1 3 ? -9.445 24.344 0.996 1 63.81 3 LEU B C 1
ATOM 882 O O . LEU B 1 3 ? -10.188 25.281 1.296 1 63.81 3 LEU B O 1
ATOM 886 N N . LYS B 1 4 ? -9.734 23.656 0.074 1 64.25 4 LYS B N 1
ATOM 887 C CA . LYS B 1 4 ? -11.148 23.453 -0.234 1 64.25 4 LYS B CA 1
ATOM 888 C C . LYS B 1 4 ? -11.602 22.062 0.216 1 64.25 4 LYS B C 1
ATOM 890 O O . LYS B 1 4 ? -10.898 21.062 -0.005 1 64.25 4 LYS B O 1
ATOM 895 N N . LEU B 1 5 ? -12.656 22.125 1.088 1 73.31 5 LEU B N 1
ATOM 896 C CA . LEU B 1 5 ? -13.281 20.875 1.475 1 73.31 5 LEU B CA 1
ATOM 897 C C . LEU B 1 5 ? -14.352 20.469 0.462 1 73.31 5 LEU B C 1
ATOM 899 O O . LEU B 1 5 ? -14.945 21.312 -0.199 1 73.31 5 LEU B O 1
ATOM 903 N N . SER B 1 6 ? -14.32 19.188 0.171 1 67.75 6 SER B N 1
ATOM 904 C CA . SER B 1 6 ? -15.281 18.719 -0.823 1 67.75 6 SER B CA 1
ATOM 905 C C . SER B 1 6 ? -16.594 18.297 -0.172 1 67.75 6 SER B C 1
ATOM 907 O O . SER B 1 6 ? -16.609 17.531 0.786 1 67.75 6 SER B O 1
ATOM 909 N N . LEU B 1 7 ? -17.641 18.938 -0.636 1 64.5 7 LEU B N 1
ATOM 910 C CA . LEU B 1 7 ? -18.984 18.656 -0.153 1 64.5 7 LEU B CA 1
ATOM 911 C C . LEU B 1 7 ? -19.391 17.234 -0.5 1 64.5 7 LEU B C 1
ATOM 913 O O . LEU B 1 7 ? -20.25 16.656 0.171 1 64.5 7 LEU B O 1
ATOM 917 N N . GLY B 1 8 ? -18.859 16.625 -1.465 1 69.81 8 GLY B N 1
ATOM 918 C CA . GLY B 1 8 ? -19.266 15.289 -1.869 1 69.81 8 GLY B CA 1
ATOM 919 C C . GLY B 1 8 ? -18.438 14.195 -1.199 1 69.81 8 GLY B C 1
ATOM 920 O O . GLY B 1 8 ? -18.734 13.008 -1.364 1 69.81 8 GLY B O 1
ATOM 921 N N . ASP B 1 9 ? -17.641 14.617 -0.382 1 73.56 9 ASP B N 1
ATOM 922 C CA . ASP B 1 9 ? -16.781 13.695 0.355 1 73.56 9 ASP B CA 1
ATOM 923 C C . ASP B 1 9 ? -17.484 13.156 1.597 1 73.56 9 ASP B C 1
ATOM 925 O O . ASP B 1 9 ? -17.922 13.93 2.449 1 73.56 9 ASP B O 1
ATOM 929 N N . THR B 1 10 ? -17.781 11.938 1.676 1 82.06 10 THR B N 1
ATOM 930 C CA . THR B 1 10 ? -18.547 11.305 2.746 1 82.06 10 THR B CA 1
ATOM 931 C C . THR B 1 10 ? -17.672 11.055 3.967 1 82.06 10 THR B C 1
ATOM 933 O O . THR B 1 10 ? -18.156 10.617 5.012 1 82.06 10 THR B O 1
ATOM 936 N N . ARG B 1 11 ? -16.531 11.492 3.904 1 85.25 11 ARG B N 1
ATOM 937 C CA . ARG B 1 11 ? -15.633 11.305 5.035 1 85.25 11 ARG B CA 1
ATOM 938 C C . ARG B 1 11 ? -15.883 12.344 6.121 1 85.25 11 ARG B C 1
ATOM 940 O O . ARG B 1 11 ? -16.375 13.445 5.832 1 85.25 11 ARG B O 1
ATOM 947 N N . PRO B 1 12 ? -15.508 11.93 7.41 1 91.19 12 PRO B N 1
ATOM 948 C CA . PRO B 1 12 ? -15.594 12.938 8.469 1 91.19 12 PRO B CA 1
ATOM 949 C C . PRO B 1 12 ? -14.82 14.211 8.141 1 91.19 12 PRO B C 1
ATOM 951 O O . PRO B 1 12 ? -13.797 14.156 7.465 1 91.19 12 PRO B O 1
ATOM 954 N N . LEU B 1 13 ? -15.281 15.305 8.609 1 92.94 13 LEU B N 1
ATOM 955 C CA . LEU B 1 13 ? -14.75 16.609 8.258 1 92.94 13 LEU B CA 1
ATOM 956 C C . LEU B 1 13 ? -13.281 16.734 8.656 1 92.94 13 LEU B C 1
ATOM 958 O O . LEU B 1 13 ? -12.5 17.375 7.953 1 92.94 13 LEU B O 1
ATOM 962 N N . HIS B 1 14 ? -12.898 16.141 9.828 1 94.31 14 HIS B N 1
ATOM 963 C CA . HIS B 1 14 ? -11.508 16.234 10.258 1 94.31 14 HIS B CA 1
ATOM 964 C C . HIS B 1 14 ? -10.578 15.508 9.289 1 94.31 14 HIS B C 1
ATOM 966 O O . HIS B 1 14 ? -9.445 15.945 9.055 1 94.31 14 HIS B O 1
ATOM 972 N N . GLU B 1 15 ? -11.094 14.492 8.672 1 93.12 15 GLU B N 1
ATOM 973 C CA . GLU B 1 15 ? -10.32 13.773 7.66 1 93.12 15 GLU B CA 1
ATOM 974 C C . GLU B 1 15 ? -10.188 14.594 6.379 1 93.12 15 GLU B C 1
ATOM 976 O O . GLU B 1 15 ? -9.156 14.547 5.707 1 93.12 15 GLU B O 1
ATOM 981 N N . GLN B 1 16 ? -11.242 15.266 6.109 1 93 16 GLN B N 1
ATOM 982 C CA . GLN B 1 16 ? -11.203 16.141 4.941 1 93 16 GLN B CA 1
ATOM 983 C C . GLN B 1 16 ? -10.188 17.266 5.133 1 93 16 GLN B C 1
ATOM 985 O O . GLN B 1 16 ? -9.438 17.609 4.211 1 93 16 GLN B O 1
ATOM 990 N N . VAL B 1 17 ? -10.148 17.781 6.273 1 93.5 17 VAL B N 1
ATOM 991 C CA . VAL B 1 17 ? -9.195 18.844 6.605 1 93.5 17 VAL B CA 1
ATOM 992 C C . VAL B 1 17 ? -7.773 18.312 6.473 1 93.5 17 VAL B C 1
ATOM 994 O O . VAL B 1 17 ? -6.941 18.906 5.793 1 93.5 17 VAL B O 1
ATOM 997 N N . ALA B 1 18 ? -7.582 17.203 7.117 1 94.69 18 ALA B N 1
ATOM 998 C CA . ALA B 1 18 ? -6.262 16.578 7.051 1 94.69 18 ALA B CA 1
ATOM 999 C C . ALA B 1 18 ? -5.859 16.297 5.605 1 94.69 18 ALA B C 1
ATOM 1001 O O . ALA B 1 18 ? -4.723 16.562 5.207 1 94.69 18 ALA B O 1
ATOM 1002 N N . GLY B 1 19 ? -6.812 15.758 4.902 1 93.44 19 GLY B N 1
ATOM 1003 C CA . GLY B 1 19 ? -6.551 15.438 3.506 1 93.44 19 GLY B CA 1
ATOM 1004 C C . GLY B 1 19 ? -6.195 16.656 2.674 1 93.44 19 GLY B C 1
ATOM 1005 O O . GLY B 1 19 ? -5.297 16.594 1.829 1 93.44 19 GLY B O 1
ATOM 1006 N N . ALA B 1 20 ? -6.863 17.734 2.859 1 91.06 20 ALA B N 1
ATOM 1007 C CA . ALA B 1 20 ? -6.605 18.969 2.125 1 91.06 20 ALA B CA 1
ATOM 1008 C C . ALA B 1 20 ? -5.207 19.5 2.416 1 91.06 20 ALA B C 1
ATOM 1010 O O . ALA B 1 20 ? -4.484 19.891 1.501 1 91.06 20 ALA B O 1
ATOM 1011 N N . ILE B 1 21 ? -4.836 19.484 3.629 1 92.25 21 ILE B N 1
ATOM 1012 C CA . ILE B 1 21 ? -3.52 19.969 4.023 1 92.25 21 ILE B CA 1
ATOM 1013 C C . ILE B 1 21 ? -2.441 19.031 3.486 1 92.25 21 ILE B C 1
ATOM 1015 O O . ILE B 1 21 ? -1.426 19.484 2.953 1 92.25 21 ILE B O 1
ATOM 1019 N N . ARG B 1 22 ? -2.674 17.766 3.627 1 94.62 22 ARG B N 1
ATOM 1020 C CA . ARG B 1 22 ? -1.734 16.766 3.109 1 94.62 22 ARG B CA 1
ATOM 1021 C C . ARG B 1 22 ? -1.472 16.984 1.624 1 94.62 22 ARG B C 1
ATOM 1023 O O . ARG B 1 22 ? -0.326 16.922 1.174 1 94.62 22 ARG B O 1
ATOM 1030 N N . ARG B 1 23 ? -2.535 17.234 0.91 1 92.44 23 ARG B N 1
ATOM 1031 C CA . ARG B 1 23 ? -2.418 17.469 -0.527 1 92.44 23 ARG B CA 1
ATOM 1032 C C . ARG B 1 23 ? -1.586 18.703 -0.82 1 92.44 23 ARG B C 1
ATOM 1034 O O . ARG B 1 23 ? -0.721 18.688 -1.698 1 92.44 23 ARG B O 1
ATOM 1041 N N . ALA B 1 24 ? -1.876 19.703 -0.131 1 91.06 24 ALA B N 1
ATOM 1042 C CA . ALA B 1 24 ? -1.13 20.953 -0.316 1 91.06 24 ALA B CA 1
ATOM 1043 C C . ALA B 1 24 ? 0.358 20.75 -0.049 1 91.06 24 ALA B C 1
ATOM 1045 O O . ALA B 1 24 ? 1.205 21.25 -0.787 1 91.06 24 ALA B O 1
ATOM 1046 N N . VAL B 1 25 ? 0.676 19.984 0.965 1 93.44 25 VAL B N 1
ATOM 1047 C CA . VAL B 1 25 ? 2.059 19.688 1.329 1 93.44 25 VAL B CA 1
ATOM 1048 C C . VAL B 1 25 ? 2.701 18.812 0.264 1 93.44 25 VAL B C 1
ATOM 1050 O O . VAL B 1 25 ? 3.82 19.078 -0.181 1 93.44 25 VAL B O 1
ATOM 1053 N N . ALA B 1 26 ? 1.991 17.828 -0.168 1 93.31 26 ALA B N 1
ATOM 1054 C CA . ALA B 1 26 ? 2.504 16.906 -1.167 1 93.31 26 ALA B CA 1
ATOM 1055 C C . ALA B 1 26 ? 2.795 17.609 -2.484 1 93.31 26 ALA B C 1
ATOM 1057 O O . ALA B 1 26 ? 3.744 17.266 -3.191 1 93.31 26 ALA B O 1
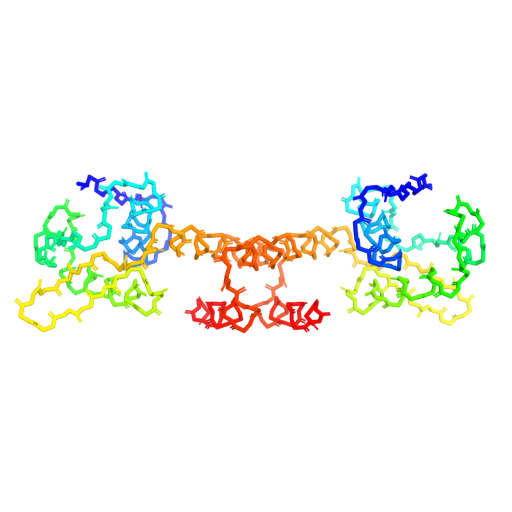ATOM 1058 N N . GLU B 1 27 ? 1.963 18.562 -2.746 1 91.75 27 GLU B N 1
ATOM 1059 C CA . GLU B 1 27 ? 2.072 19.297 -4.008 1 91.75 27 GLU B CA 1
ATOM 1060 C C . GLU B 1 27 ? 3.137 20.391 -3.926 1 91.75 27 GLU B C 1
ATOM 1062 O O . GLU B 1 27 ? 3.375 21.094 -4.898 1 91.75 27 GLU B O 1
ATOM 1067 N N . GLY B 1 28 ? 3.742 20.5 -2.793 1 89.31 28 GLY B N 1
ATOM 1068 C CA . GLY B 1 28 ? 4.867 21.406 -2.635 1 89.31 28 GLY B CA 1
ATOM 1069 C C . GLY B 1 28 ? 4.441 22.844 -2.369 1 89.31 28 GLY B C 1
ATOM 1070 O O . GLY B 1 28 ? 5.219 23.781 -2.578 1 89.31 28 GLY B O 1
ATOM 1071 N N . GLU B 1 29 ? 3.195 23.062 -1.962 1 89.62 29 GLU B N 1
ATOM 1072 C CA . GLU B 1 29 ? 2.713 24.406 -1.666 1 89.62 29 GLU B CA 1
ATOM 1073 C C . GLU B 1 29 ? 3.33 24.938 -0.376 1 89.62 29 GLU B C 1
ATOM 1075 O O . GLU B 1 29 ? 3.26 26.141 -0.1 1 89.62 29 GLU B O 1
ATOM 1080 N N . CYS B 1 30 ? 3.865 24.047 0.441 1 88.75 30 CYS B N 1
ATOM 1081 C CA . CYS B 1 30 ? 4.488 24.406 1.713 1 88.75 30 CYS B CA 1
ATOM 1082 C C . CYS B 1 30 ? 5.902 23.844 1.799 1 88.75 30 CYS B C 1
ATOM 1084 O O . CYS B 1 30 ? 6.172 22.734 1.325 1 88.75 30 CYS B O 1
ATOM 1086 N N . ALA B 1 31 ? 6.816 24.656 2.334 1 90.56 31 ALA B N 1
ATOM 1087 C CA . ALA B 1 31 ? 8.188 24.203 2.553 1 90.56 31 ALA B CA 1
ATOM 1088 C C . ALA B 1 31 ? 8.375 23.703 3.98 1 90.56 31 ALA B C 1
ATOM 1090 O O . ALA B 1 31 ? 7.684 24.141 4.898 1 90.56 31 ALA B O 1
ATOM 1091 N N . PRO B 1 32 ? 9.336 22.734 4.07 1 92.69 32 PRO B N 1
ATOM 1092 C CA . PRO B 1 32 ? 9.648 22.328 5.441 1 92.69 32 PRO B CA 1
ATOM 1093 C C . PRO B 1 32 ? 9.984 23.5 6.352 1 92.69 32 PRO B C 1
ATOM 1095 O O . PRO B 1 32 ? 10.68 24.438 5.934 1 92.69 32 PRO B O 1
ATOM 1098 N N . GLY B 1 33 ? 9.422 23.469 7.473 1 93.19 33 GLY B N 1
ATOM 1099 C CA . GLY B 1 33 ? 9.695 24.516 8.438 1 93.19 33 GLY B CA 1
ATOM 1100 C C . GLY B 1 33 ? 8.695 25.656 8.391 1 93.19 33 GLY B C 1
ATOM 1101 O O . GLY B 1 33 ? 8.625 26.469 9.312 1 93.19 33 GLY B O 1
ATOM 1102 N N . ASP B 1 34 ? 7.898 25.734 7.285 1 93.25 34 ASP B N 1
ATOM 1103 C CA . ASP B 1 34 ? 6.867 26.766 7.203 1 93.25 34 ASP B CA 1
ATOM 1104 C C . ASP B 1 34 ? 5.859 26.625 8.344 1 93.25 34 ASP B C 1
ATOM 1106 O O . ASP B 1 34 ? 5.477 25.516 8.703 1 93.25 34 ASP B O 1
ATOM 1110 N N . LYS B 1 35 ? 5.387 27.781 8.797 1 94.06 35 LYS B N 1
ATOM 1111 C CA . LYS B 1 35 ? 4.371 27.797 9.844 1 94.06 35 LYS B CA 1
ATOM 1112 C C . LYS B 1 35 ? 2.967 27.812 9.25 1 94.06 35 LYS B C 1
ATOM 1114 O O . LYS B 1 35 ? 2.701 28.562 8.305 1 94.06 35 LYS B O 1
ATOM 1119 N N . LEU B 1 36 ? 2.109 26.984 9.805 1 93.75 36 LEU B N 1
ATOM 1120 C CA . LEU B 1 36 ? 0.703 27.031 9.414 1 93.75 36 LEU B CA 1
ATOM 1121 C C . LEU B 1 36 ? -0.036 28.125 10.195 1 93.75 36 LEU B C 1
ATOM 1123 O O . LEU B 1 36 ? 0.344 28.453 11.312 1 93.75 36 LEU B O 1
ATOM 1127 N N . PRO B 1 37 ? -1.086 28.625 9.5 1 91.38 37 PRO B N 1
ATOM 1128 C CA . PRO B 1 37 ? -1.958 29.5 10.289 1 91.38 37 PRO B CA 1
ATOM 1129 C C . PRO B 1 37 ? -2.523 28.797 11.523 1 91.38 37 PRO B C 1
ATOM 1131 O O . PRO B 1 37 ? -2.643 27.578 11.547 1 91.38 37 PRO B O 1
ATOM 1134 N N . PRO B 1 38 ? -2.838 29.625 12.555 1 92.69 38 PRO B N 1
ATOM 1135 C CA . PRO B 1 38 ? -3.453 29.031 13.742 1 92.69 38 PRO B CA 1
ATOM 1136 C C . PRO B 1 38 ? -4.738 28.266 13.422 1 92.69 38 PRO B C 1
ATOM 1138 O O . PRO B 1 38 ? -5.438 28.594 12.469 1 92.69 38 PRO B O 1
ATOM 1141 N N . ALA B 1 39 ? -5.035 27.219 14.203 1 94.69 39 ALA B N 1
ATOM 1142 C CA . ALA B 1 39 ? -6.188 26.344 13.984 1 94.69 39 ALA B CA 1
ATOM 1143 C C . ALA B 1 39 ? -7.469 27.172 13.844 1 94.69 39 ALA B C 1
ATOM 1145 O O . ALA B 1 39 ? -8.32 26.859 13.008 1 94.69 39 ALA B O 1
ATOM 1146 N N . ARG B 1 40 ? -7.578 28.188 14.656 1 94.56 40 ARG B N 1
ATOM 1147 C CA . ARG B 1 40 ? -8.781 29.016 14.633 1 94.56 40 ARG B CA 1
ATOM 1148 C C . ARG B 1 40 ? -8.93 29.734 13.289 1 94.56 40 ARG B C 1
ATOM 1150 O O . ARG B 1 40 ? -10.047 29.875 12.789 1 94.56 40 ARG B O 1
ATOM 1157 N N . GLU B 1 41 ? -7.891 30.188 12.703 1 93.81 41 GLU B N 1
ATOM 1158 C CA . GLU B 1 41 ? -7.918 30.844 11.406 1 93.81 41 GLU B CA 1
ATOM 1159 C C . GLU B 1 41 ? -8.242 29.859 10.289 1 93.81 41 GLU B C 1
ATOM 1161 O O . GLU B 1 41 ? -9.031 30.172 9.391 1 93.81 41 GLU B O 1
ATOM 1166 N N . LEU B 1 42 ? -7.656 28.688 10.336 1 93 42 LEU B N 1
ATOM 1167 C CA . LEU B 1 42 ? -7.969 27.641 9.367 1 93 42 LEU B CA 1
ATOM 1168 C C . LEU B 1 42 ? -9.445 27.266 9.438 1 93 42 LEU B C 1
ATOM 1170 O O . LEU B 1 42 ? -10.086 27.078 8.406 1 93 42 LEU B O 1
ATOM 1174 N N . ALA B 1 43 ? -9.906 27.125 10.68 1 94.44 43 ALA B N 1
ATOM 1175 C CA . ALA B 1 43 ? -11.312 26.781 10.898 1 94.44 43 ALA B CA 1
ATOM 1176 C C . ALA B 1 43 ? -12.234 27.797 10.227 1 94.44 43 ALA B C 1
ATOM 1178 O O . ALA B 1 43 ? -13.188 27.438 9.539 1 94.44 43 ALA B O 1
ATOM 1179 N N . ARG B 1 44 ? -11.906 29.062 10.414 1 92.38 44 ARG B N 1
ATOM 1180 C CA . ARG B 1 44 ? -12.68 30.141 9.812 1 92.38 44 ARG B CA 1
ATOM 1181 C C . ARG B 1 44 ? -12.633 30.062 8.289 1 92.38 44 ARG B C 1
ATOM 1183 O O . ARG B 1 44 ? -13.664 30.188 7.625 1 92.38 44 ARG B O 1
ATOM 1190 N N . ALA B 1 45 ? -11.516 29.844 7.754 1 88.19 45 ALA B N 1
ATOM 1191 C CA . ALA B 1 45 ? -11.328 29.781 6.305 1 88.19 45 ALA B CA 1
ATOM 1192 C C . ALA B 1 45 ? -12.078 28.609 5.699 1 88.19 45 ALA B C 1
ATOM 1194 O O . ALA B 1 45 ? -12.578 28.688 4.574 1 88.19 45 ALA B O 1
ATOM 1195 N N . LEU B 1 46 ? -12.18 27.484 6.426 1 88.56 46 LEU B N 1
ATOM 1196 C CA . LEU B 1 46 ? -12.766 26.25 5.902 1 88.56 46 LEU B CA 1
ATOM 1197 C C . LEU B 1 46 ? -14.234 26.141 6.297 1 88.56 46 LEU B C 1
ATOM 1199 O O . LEU B 1 46 ? -14.945 25.266 5.801 1 88.56 46 LEU B O 1
ATOM 1203 N N . GLY B 1 47 ? -14.594 27 7.23 1 89.69 47 GLY B N 1
ATOM 1204 C CA . GLY B 1 47 ? -15.977 26.969 7.684 1 89.69 47 GLY B CA 1
ATOM 1205 C C . GLY B 1 47 ? -16.297 25.766 8.555 1 89.69 47 GLY B C 1
ATOM 1206 O O . GLY B 1 47 ? -17.359 25.156 8.414 1 89.69 47 GLY B O 1
ATOM 1207 N N . VAL B 1 48 ? -15.375 25.344 9.32 1 93.44 48 VAL B N 1
ATOM 1208 C CA . VAL B 1 48 ? -15.594 24.203 10.211 1 93.44 48 VAL B CA 1
ATOM 1209 C C . VAL B 1 48 ? -15.203 24.578 11.641 1 93.44 48 VAL B C 1
ATOM 1211 O O . VAL B 1 48 ? -14.609 25.641 11.867 1 93.44 48 VAL B O 1
ATOM 1214 N N . ASN B 1 49 ? -15.578 23.719 12.586 1 95.69 49 ASN B N 1
ATOM 1215 C CA . ASN B 1 49 ? -15.258 23.922 13.992 1 95.69 49 ASN B CA 1
ATOM 1216 C C . ASN B 1 49 ? -13.758 23.781 14.25 1 95.69 49 ASN B C 1
ATOM 1218 O O . ASN B 1 49 ? -13.102 22.922 13.672 1 95.69 49 ASN B O 1
ATOM 1222 N N . THR B 1 50 ? -13.305 24.688 15.094 1 97.06 50 THR B N 1
ATOM 1223 C CA . THR B 1 50 ? -11.883 24.656 15.438 1 97.06 50 THR B CA 1
ATOM 1224 C C . THR B 1 50 ? -11.469 23.266 15.914 1 97.06 50 THR B C 1
ATOM 1226 O O . THR B 1 50 ? -10.375 22.797 15.609 1 97.06 50 THR B O 1
ATOM 1229 N N . ASN B 1 51 ? -12.297 22.594 16.625 1 97.56 51 ASN B N 1
ATOM 1230 C CA . ASN B 1 51 ? -11.984 21.266 17.109 1 97.56 51 ASN B CA 1
ATOM 1231 C C . ASN B 1 51 ? -11.82 20.266 15.969 1 97.56 51 ASN B C 1
ATOM 1233 O O . ASN B 1 51 ? -11.023 19.328 16.062 1 97.56 51 ASN B O 1
ATOM 1237 N N . THR B 1 52 ? -12.602 20.438 14.945 1 96.62 52 THR B N 1
ATOM 1238 C CA . THR B 1 52 ? -12.492 19.625 13.742 1 96.62 52 THR B CA 1
ATOM 1239 C C . THR B 1 52 ? -11.117 19.797 13.094 1 96.62 52 THR B C 1
ATOM 1241 O O . THR B 1 52 ? -10.469 18.828 12.727 1 96.62 52 THR B O 1
ATOM 1244 N N . VAL B 1 53 ? -10.688 21.047 13.016 1 96.25 53 VAL B N 1
ATOM 1245 C CA . VAL B 1 53 ? -9.375 21.344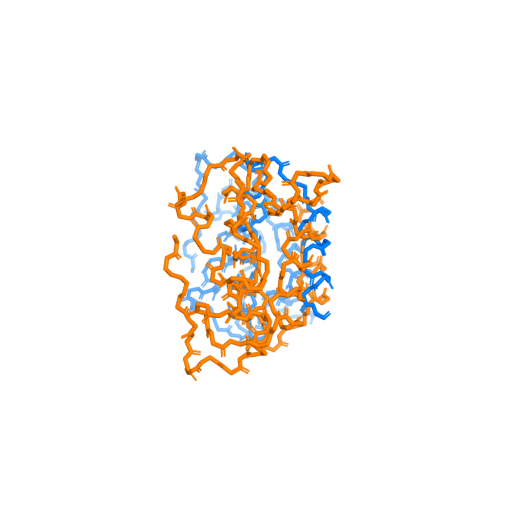 12.438 1 96.25 53 VAL B CA 1
ATOM 1246 C C . VAL B 1 53 ? -8.281 20.734 13.305 1 96.25 53 VAL B C 1
ATOM 1248 O O . VAL B 1 53 ? -7.359 20.094 12.789 1 96.25 53 VAL B O 1
ATOM 1251 N N . LEU B 1 54 ? -8.391 20.906 14.609 1 97.25 54 LEU B N 1
ATOM 1252 C CA . LEU B 1 54 ? -7.383 20.406 15.539 1 97.25 54 LEU B CA 1
ATOM 1253 C C . LEU B 1 54 ? -7.246 18.891 15.422 1 97.25 54 LEU B C 1
ATOM 1255 O O . LEU B 1 54 ? -6.137 18.359 15.477 1 97.25 54 LEU B O 1
ATOM 1259 N N . ARG B 1 55 ? -8.359 18.234 15.219 1 96.88 55 ARG B N 1
ATOM 1260 C CA . ARG B 1 55 ? -8.32 16.797 15.031 1 96.88 55 ARG B CA 1
ATOM 1261 C C . ARG B 1 55 ? -7.566 16.422 13.758 1 96.88 55 ARG B C 1
ATOM 1263 O O . ARG B 1 55 ? -6.762 15.492 13.758 1 96.88 55 ARG B O 1
ATOM 1270 N N . GLY B 1 56 ? -7.816 17.156 12.734 1 96.31 56 GLY B N 1
ATOM 1271 C CA . GLY B 1 56 ? -7.094 16.938 11.492 1 96.31 56 GLY B CA 1
ATOM 1272 C C . GLY B 1 56 ? -5.605 17.219 11.617 1 96.31 56 GLY B C 1
ATOM 1273 O O . GLY B 1 56 ? -4.785 16.453 11.086 1 96.31 56 GLY B O 1
ATOM 1274 N N . LEU B 1 57 ? -5.297 18.266 12.344 1 96.81 57 LEU B N 1
ATOM 1275 C CA . LEU B 1 57 ? -3.896 18.625 12.531 1 96.81 57 L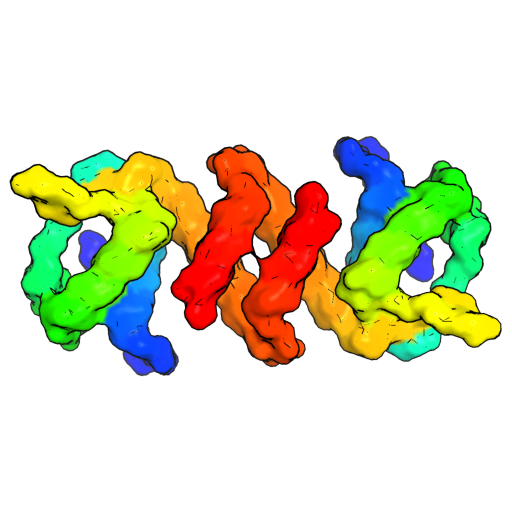EU B CA 1
ATOM 1276 C C . LEU B 1 57 ? -3.168 17.578 13.359 1 96.81 57 LEU B C 1
ATOM 1278 O O . LEU B 1 57 ? -2.006 17.266 13.094 1 96.81 57 LEU B O 1
ATOM 1282 N N . ARG B 1 58 ? -3.803 17 14.344 1 96.69 58 ARG B N 1
ATOM 1283 C CA . ARG B 1 58 ? -3.205 15.953 15.156 1 96.69 58 ARG B CA 1
ATOM 1284 C C . ARG B 1 58 ? -2.914 14.711 14.32 1 96.69 58 ARG B C 1
ATOM 1286 O O . ARG B 1 58 ? -1.864 14.086 14.477 1 96.69 58 ARG B O 1
ATOM 1293 N N . THR B 1 59 ? -3.846 14.359 13.469 1 95.25 59 THR B N 1
ATOM 1294 C CA . THR B 1 59 ? -3.645 13.242 12.562 1 95.25 59 THR B CA 1
ATOM 1295 C C . THR B 1 59 ? -2.398 13.453 11.711 1 95.25 59 THR B C 1
ATOM 1297 O O . THR B 1 59 ? -1.573 12.547 11.57 1 95.25 59 THR B O 1
ATOM 1300 N N . LEU B 1 60 ? -2.229 14.617 11.211 1 96 60 LEU B N 1
ATOM 1301 C CA . LEU B 1 60 ? -1.105 14.938 10.344 1 96 60 LEU B CA 1
ATOM 1302 C C . LEU B 1 60 ? 0.207 14.922 11.117 1 96 60 LEU B C 1
ATOM 1304 O O . LEU B 1 60 ? 1.25 14.555 10.578 1 96 60 LEU B O 1
ATOM 1308 N N . ARG B 1 61 ? 0.136 15.375 12.367 1 95.5 61 ARG B N 1
ATOM 1309 C CA . ARG B 1 61 ? 1.31 15.281 13.227 1 95.5 61 ARG B CA 1
ATOM 1310 C C . ARG B 1 61 ? 1.717 13.828 13.438 1 95.5 61 ARG B C 1
ATOM 1312 O O . ARG B 1 61 ? 2.891 13.477 13.289 1 95.5 61 ARG B O 1
ATOM 1319 N N . ASP B 1 62 ? 0.724 12.945 13.695 1 93.06 62 ASP B N 1
ATOM 1320 C CA . ASP B 1 62 ? 0.995 11.531 13.953 1 93.06 62 ASP B CA 1
ATOM 1321 C C . ASP B 1 62 ? 1.524 10.844 12.695 1 93.06 62 ASP B C 1
ATOM 1323 O O . ASP B 1 62 ? 2.301 9.891 12.789 1 93.06 62 ASP B O 1
ATOM 1327 N N . GLU B 1 63 ? 1.162 11.344 11.594 1 93.44 63 GLU B N 1
ATOM 1328 C CA . GLU B 1 63 ? 1.623 10.82 10.312 1 93.44 63 GLU B CA 1
ATOM 1329 C C . GLU B 1 63 ? 3.018 11.336 9.969 1 93.44 63 GLU B C 1
ATOM 1331 O O . GLU B 1 63 ? 3.643 10.867 9.016 1 93.44 63 GLU B O 1
ATOM 1336 N N . GLY B 1 64 ? 3.438 12.375 10.648 1 93.62 64 GLY B N 1
ATOM 1337 C CA . GLY B 1 64 ? 4.77 12.914 10.43 1 93.62 64 GLY B CA 1
ATOM 1338 C C . GLY B 1 64 ? 4.805 14.023 9.398 1 93.62 64 GLY B C 1
ATOM 1339 O O . GLY B 1 64 ? 5.875 14.391 8.906 1 93.62 64 GLY B O 1
ATOM 1340 N N . VAL B 1 65 ? 3.701 14.531 9.016 1 96.06 65 VAL B N 1
ATOM 1341 C CA . VAL B 1 65 ? 3.6 15.594 8.016 1 96.06 65 VAL B CA 1
ATOM 1342 C C . VAL B 1 65 ? 3.77 16.953 8.68 1 96.06 65 VAL B C 1
ATOM 1344 O O . VAL B 1 65 ? 4.363 17.859 8.102 1 96.06 65 VAL B O 1
ATOM 1347 N N . LEU B 1 66 ? 3.277 17.016 9.875 1 97.06 66 LEU B N 1
ATOM 1348 C CA . LEU B 1 66 ? 3.389 18.25 10.656 1 97.06 66 LEU B CA 1
ATOM 1349 C C . LEU B 1 66 ? 4.191 18.016 11.93 1 97.06 66 LEU B C 1
ATOM 1351 O O . LEU B 1 66 ? 4.352 16.875 12.367 1 97.06 66 LEU B O 1
ATOM 1355 N N . GLU B 1 67 ? 4.668 19.094 12.445 1 96.25 67 GLU B N 1
ATOM 1356 C CA . GLU B 1 67 ? 5.309 19.109 13.758 1 96.25 67 GLU B CA 1
ATOM 1357 C C . GLU B 1 67 ? 4.703 20.188 14.656 1 96.25 67 GLU B C 1
ATOM 1359 O O . GLU B 1 67 ? 4.465 21.312 14.203 1 96.25 67 GLU B O 1
ATOM 1364 N N . PHE B 1 68 ? 4.383 19.703 15.906 1 93.75 68 PHE B N 1
ATOM 1365 C CA . PHE B 1 68 ? 3.971 20.656 16.922 1 93.75 68 PHE B CA 1
ATOM 1366 C C . PHE B 1 68 ? 5.156 21.078 17.781 1 93.75 68 PHE B C 1
ATOM 1368 O O . PHE B 1 68 ? 5.801 20.25 18.406 1 93.75 68 PHE B O 1
ATOM 1375 N N . ARG B 1 69 ? 5.492 22.297 17.688 1 88.19 69 ARG B N 1
ATOM 1376 C CA . ARG B 1 69 ? 6.637 22.797 18.438 1 88.19 69 ARG B CA 1
ATOM 1377 C C . ARG B 1 69 ? 6.203 23.797 19.5 1 88.19 69 ARG B C 1
ATOM 1379 O O . ARG B 1 69 ? 5.438 24.719 19.219 1 88.19 69 ARG B O 1
ATOM 1386 N N . ARG B 1 70 ? 6.715 23.547 20.625 1 87.94 70 ARG B N 1
ATOM 1387 C CA . ARG B 1 70 ? 6.414 24.484 21.703 1 87.94 70 ARG B CA 1
ATOM 1388 C C . ARG B 1 70 ? 6.863 25.891 21.359 1 87.94 70 ARG B C 1
ATOM 1390 O O . ARG B 1 70 ? 8 26.094 20.938 1 87.94 70 ARG B O 1
ATOM 1397 N N . GLY B 1 71 ? 5.988 26.891 21.484 1 88 71 GLY B N 1
ATOM 1398 C CA . GLY B 1 71 ? 6.305 28.297 21.281 1 88 71 GLY B CA 1
ATOM 1399 C C . GLY B 1 71 ? 6.328 28.688 19.812 1 88 71 GLY B C 1
ATOM 1400 O O . GLY B 1 71 ? 6.273 29.875 19.484 1 88 71 GLY B O 1
ATOM 1401 N N . ARG B 1 72 ? 6.41 27.719 18.922 1 87.06 72 ARG B N 1
ATOM 1402 C CA . ARG B 1 72 ? 6.543 28.031 17.5 1 87.06 72 ARG B CA 1
ATOM 1403 C C . ARG B 1 72 ? 5.285 27.641 16.734 1 87.06 72 ARG B C 1
ATOM 1405 O O . ARG B 1 72 ? 5.152 27.953 15.547 1 87.06 72 ARG B O 1
ATOM 1412 N N . GLY B 1 73 ? 4.363 26.984 17.422 1 92.81 73 GLY B N 1
ATOM 1413 C CA . GLY B 1 73 ? 3.117 26.609 16.781 1 92.81 73 GLY B CA 1
ATOM 1414 C C . GLY B 1 73 ? 3.236 25.328 15.961 1 92.81 73 GLY B C 1
ATOM 1415 O O . GLY B 1 73 ? 3.865 24.375 16.406 1 92.81 73 GLY B O 1
ATOM 1416 N N . ILE B 1 74 ? 2.445 25.281 14.836 1 94.88 74 ILE B N 1
ATOM 1417 C CA . ILE B 1 74 ? 2.406 24.094 13.984 1 94.88 74 ILE B CA 1
ATOM 1418 C C . ILE B 1 74 ? 3.211 24.344 12.711 1 94.88 74 ILE B C 1
ATOM 1420 O O . ILE B 1 74 ? 2.949 25.312 11.984 1 94.88 74 ILE B O 1
ATOM 1424 N N . THR B 1 75 ? 4.188 23.484 12.383 1 96.06 75 THR B N 1
ATOM 1425 C CA . THR B 1 75 ? 5.047 23.672 11.219 1 96.06 75 THR B CA 1
ATOM 1426 C C . THR B 1 75 ? 5.051 22.438 10.336 1 96.06 75 THR B C 1
ATOM 1428 O O . THR B 1 75 ? 4.648 21.359 10.781 1 96.06 75 THR B O 1
ATOM 1431 N N . ILE B 1 76 ? 5.457 22.688 9.102 1 96.25 76 ILE B N 1
ATOM 1432 C CA . ILE B 1 76 ? 5.637 21.594 8.172 1 96.25 76 ILE B CA 1
ATOM 1433 C C . ILE B 1 76 ? 6.898 20.812 8.531 1 96.25 76 ILE B C 1
ATOM 1435 O O . ILE B 1 76 ? 7.973 21.391 8.695 1 96.25 76 ILE B O 1
ATOM 1439 N N . ALA B 1 77 ? 6.816 19.5 8.664 1 96.06 77 ALA B N 1
ATOM 1440 C CA . ALA B 1 77 ? 7.938 18.656 9.062 1 96.06 77 ALA B CA 1
ATOM 1441 C C . ALA B 1 77 ? 8.961 18.531 7.934 1 96.06 77 ALA B C 1
ATOM 1443 O O . ALA B 1 77 ? 8.648 18.812 6.773 1 96.06 77 ALA B O 1
ATOM 1444 N N . GLY B 1 78 ? 10.227 18.203 8.305 1 93.88 78 GLY B N 1
ATOM 1445 C CA . GLY B 1 78 ? 11.211 17.859 7.297 1 93.88 78 GLY B CA 1
ATOM 1446 C C . GLY B 1 78 ? 10.812 16.672 6.445 1 93.88 78 GLY B C 1
ATOM 1447 O O . GLY B 1 78 ? 10.406 15.633 6.969 1 93.88 78 GLY B O 1
ATOM 1448 N N . GLY B 1 79 ? 10.891 16.781 5.066 1 93.38 79 GLY B N 1
ATOM 1449 C CA . GLY B 1 79 ? 10.5 15.695 4.18 1 93.38 79 GLY B CA 1
ATOM 1450 C C . GLY B 1 79 ? 8.992 15.492 4.125 1 93.38 79 GLY B C 1
ATOM 1451 O O . GLY B 1 79 ? 8.523 14.398 3.805 1 93.38 79 GLY B O 1
ATOM 1452 N N . ALA B 1 80 ? 8.297 16.5 4.559 1 94.88 80 ALA B N 1
ATOM 1453 C CA . ALA B 1 80 ? 6.844 16.375 4.676 1 94.88 80 ALA B CA 1
ATOM 1454 C C . ALA B 1 80 ? 6.203 16.125 3.314 1 94.88 80 ALA B C 1
ATOM 1456 O O . ALA B 1 80 ? 5.191 15.422 3.223 1 94.88 80 ALA B O 1
ATOM 1457 N N . ASP B 1 81 ? 6.762 16.641 2.303 1 93.88 81 ASP B N 1
ATOM 1458 C CA . ASP B 1 81 ? 6.199 16.438 0.97 1 93.88 81 ASP B CA 1
ATOM 1459 C C . ASP B 1 81 ? 6.219 14.953 0.588 1 93.88 81 ASP B C 1
ATOM 1461 O O . ASP B 1 81 ? 5.195 14.398 0.183 1 93.88 81 ASP B O 1
ATOM 1465 N N . GLU B 1 82 ? 7.398 14.297 0.804 1 94.44 82 GLU B N 1
ATOM 1466 C CA . GLU B 1 82 ? 7.52 12.867 0.522 1 94.44 82 GLU B CA 1
ATOM 1467 C C . GLU B 1 82 ? 6.617 12.047 1.438 1 94.44 82 GLU B C 1
ATOM 1469 O O . GLU B 1 82 ? 5.992 11.078 0.998 1 94.44 82 GLU B O 1
ATOM 1474 N N . ARG B 1 83 ? 6.605 12.438 2.668 1 94.62 83 ARG B N 1
ATOM 1475 C CA . ARG B 1 83 ? 5.77 11.742 3.645 1 94.62 83 ARG B CA 1
ATOM 1476 C C . ARG B 1 83 ? 4.293 11.867 3.289 1 94.62 83 ARG B C 1
ATOM 1478 O O . ARG B 1 83 ? 3.553 10.883 3.334 1 94.62 83 ARG B O 1
ATOM 1485 N N . ALA B 1 84 ? 3.895 13.055 2.967 1 95.88 84 ALA B N 1
ATOM 1486 C CA . ALA B 1 84 ? 2.5 13.289 2.602 1 95.88 84 ALA B CA 1
ATOM 1487 C C . ALA B 1 84 ? 2.105 12.461 1.385 1 95.88 84 ALA B C 1
ATOM 1489 O O . ALA B 1 84 ? 1.007 11.898 1.336 1 95.88 84 ALA B O 1
ATOM 1490 N N . GLU B 1 85 ? 2.967 12.383 0.427 1 95.25 85 GLU B N 1
ATOM 1491 C CA . GLU B 1 85 ? 2.707 11.578 -0.763 1 95.25 85 GLU B CA 1
ATOM 1492 C C . GLU B 1 85 ? 2.566 10.102 -0.412 1 95.25 85 GLU B C 1
ATOM 1494 O O . GLU B 1 85 ? 1.662 9.422 -0.905 1 95.25 85 GLU B O 1
ATOM 1499 N N . LEU B 1 86 ? 3.504 9.602 0.415 1 96.56 86 LEU B N 1
ATOM 1500 C CA . LEU B 1 86 ? 3.457 8.203 0.836 1 96.56 86 LEU B CA 1
ATOM 1501 C C . LEU B 1 86 ? 2.143 7.898 1.547 1 96.56 86 LEU B C 1
ATOM 1503 O O . LEU B 1 86 ? 1.493 6.891 1.251 1 96.56 86 LEU B O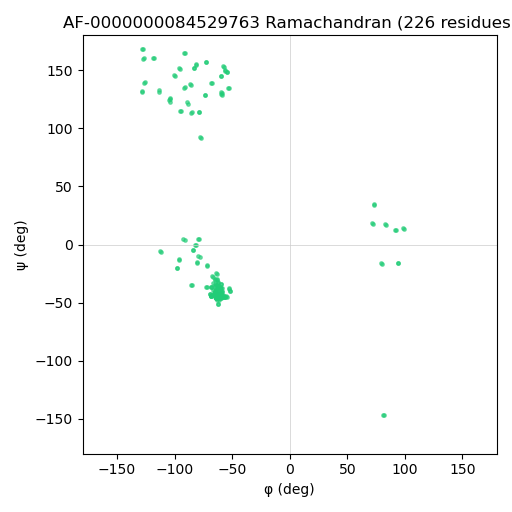 1
ATOM 1507 N N . VAL B 1 87 ? 1.74 8.758 2.439 1 96.5 87 VAL B N 1
ATOM 1508 C CA . VAL B 1 87 ? 0.516 8.555 3.207 1 96.5 87 VAL B CA 1
ATOM 1509 C C . VAL B 1 87 ? -0.687 8.539 2.266 1 96.5 87 VAL B C 1
ATOM 1511 O O . VAL B 1 87 ? -1.585 7.707 2.41 1 96.5 87 VAL B O 1
ATOM 1514 N N . ALA B 1 88 ? -0.666 9.445 1.327 1 94.06 88 ALA B N 1
ATOM 1515 C CA . ALA B 1 88 ? -1.763 9.492 0.363 1 94.06 88 ALA B CA 1
ATOM 1516 C C . ALA B 1 88 ? -1.855 8.188 -0.425 1 94.06 88 ALA B C 1
ATOM 1518 O O . ALA B 1 88 ? -2.951 7.668 -0.648 1 94.06 88 ALA B O 1
ATOM 1519 N N . ARG B 1 89 ? -0.757 7.66 -0.798 1 95.44 89 ARG B N 1
ATOM 1520 C CA . ARG B 1 89 ? -0.731 6.41 -1.554 1 95.44 89 ARG B CA 1
ATOM 1521 C C . ARG B 1 89 ? -1.217 5.246 -0.7 1 95.44 89 ARG B C 1
ATOM 1523 O O . ARG B 1 89 ? -1.947 4.375 -1.183 1 95.44 89 ARG B O 1
ATOM 1530 N N . VAL B 1 90 ? -0.778 5.199 0.518 1 97.25 90 VAL B N 1
ATOM 1531 C CA . VAL B 1 90 ? -1.207 4.141 1.426 1 97.25 90 VAL B CA 1
ATOM 1532 C C . VAL B 1 90 ? -2.715 4.227 1.645 1 97.25 90 VAL B C 1
ATOM 1534 O O . VAL B 1 90 ? -3.416 3.215 1.589 1 97.25 90 VAL B O 1
ATOM 1537 N N . ARG B 1 91 ? -3.227 5.426 1.862 1 94.75 91 ARG B N 1
ATOM 1538 C CA . ARG B 1 91 ? -4.66 5.617 2.068 1 94.75 91 ARG B CA 1
ATOM 1539 C C . ARG B 1 91 ? -5.453 5.148 0.854 1 94.75 91 ARG B C 1
ATOM 1541 O O . ARG B 1 91 ? -6.492 4.5 0.999 1 94.75 91 ARG B O 1
ATOM 1548 N N . GLN B 1 92 ? -4.949 5.52 -0.284 1 94.75 92 GLN B N 1
ATOM 1549 C CA . GLN B 1 92 ? -5.613 5.082 -1.506 1 94.75 92 GLN B CA 1
ATOM 1550 C C . GLN B 1 92 ? -5.621 3.559 -1.61 1 94.75 92 GLN B C 1
ATOM 1552 O O . GLN B 1 92 ? -6.637 2.959 -1.975 1 94.75 92 GLN B O 1
ATOM 1557 N N . LEU B 1 93 ? -4.496 2.938 -1.349 1 97 93 LEU B N 1
ATOM 1558 C CA . LEU B 1 93 ? -4.398 1.483 -1.391 1 97 93 LEU B CA 1
ATOM 1559 C C . LEU B 1 93 ? -5.371 0.844 -0.406 1 97 93 LEU B C 1
ATOM 1561 O O . LEU B 1 93 ? -6.051 -0.127 -0.741 1 97 93 LEU B O 1
ATOM 1565 N N . VAL B 1 94 ? -5.461 1.354 0.802 1 96.88 94 VAL B N 1
ATOM 1566 C CA . VAL B 1 94 ? -6.348 0.837 1.838 1 96.88 94 VAL B CA 1
ATOM 1567 C C . VAL B 1 94 ? -7.801 0.969 1.389 1 96.88 94 VAL B C 1
ATOM 1569 O O . VAL B 1 94 ? -8.586 0.024 1.51 1 96.88 94 VAL B O 1
ATOM 1572 N N . ALA B 1 95 ? -8.156 2.113 0.833 1 94.06 95 ALA B N 1
ATOM 1573 C CA . ALA B 1 95 ? -9.516 2.34 0.367 1 94.06 95 ALA B CA 1
ATOM 1574 C C . ALA B 1 95 ? -9.875 1.384 -0.769 1 94.06 95 ALA B C 1
ATOM 1576 O O . ALA B 1 95 ? -10.961 0.797 -0.776 1 94.06 95 ALA B O 1
ATOM 1577 N N . ASP B 1 96 ? -8.945 1.245 -1.753 1 94.94 96 ASP B N 1
ATOM 1578 C CA . ASP B 1 96 ? -9.172 0.359 -2.889 1 94.94 96 ASP B CA 1
ATOM 1579 C C . ASP B 1 96 ? -9.312 -1.092 -2.436 1 94.94 96 ASP B C 1
ATOM 1581 O O . ASP B 1 96 ? -10.172 -1.823 -2.936 1 94.94 96 ASP B O 1
ATOM 1585 N N . ALA B 1 97 ? -8.453 -1.503 -1.526 1 96.69 97 ALA B N 1
ATOM 1586 C CA . ALA B 1 97 ? -8.508 -2.863 -0.998 1 96.69 97 ALA B CA 1
ATOM 1587 C C . ALA B 1 97 ? -9.836 -3.129 -0.3 1 96.69 97 ALA B C 1
ATOM 1589 O O . ALA B 1 97 ? -10.461 -4.176 -0.508 1 96.69 97 ALA B O 1
ATOM 1590 N N . ALA B 1 98 ? -10.281 -2.184 0.488 1 95.81 98 ALA B N 1
ATOM 1591 C CA . ALA B 1 98 ? -11.555 -2.334 1.191 1 95.81 98 ALA B CA 1
ATOM 1592 C C . ALA B 1 98 ? -12.711 -2.496 0.208 1 95.81 98 ALA B C 1
ATOM 1594 O O . ALA B 1 98 ? -13.586 -3.338 0.408 1 95.81 98 ALA B O 1
ATOM 1595 N N . LYS B 1 99 ? -12.688 -1.718 -0.78 1 94.75 99 LYS B N 1
ATOM 1596 C CA . LYS B 1 99 ? -13.727 -1.808 -1.799 1 94.75 99 LYS B CA 1
ATOM 1597 C C . LYS B 1 99 ? -13.75 -3.191 -2.441 1 94.75 99 LYS B C 1
ATOM 1599 O O . LYS B 1 99 ? -14.812 -3.703 -2.789 1 94.75 99 LYS B O 1
ATOM 1604 N N . ALA B 1 100 ? -12.602 -3.768 -2.562 1 93.81 100 ALA B N 1
ATOM 1605 C CA . ALA B 1 100 ? -12.477 -5.086 -3.184 1 93.81 100 ALA B CA 1
ATOM 1606 C C . ALA B 1 100 ? -12.742 -6.195 -2.174 1 93.81 100 ALA B C 1
ATOM 1608 O O . ALA B 1 100 ? -12.711 -7.379 -2.518 1 93.81 100 ALA B O 1
ATOM 1609 N N . GLY B 1 101 ? -12.953 -5.832 -0.836 1 94.94 101 GLY B N 1
ATOM 1610 C CA . GLY B 1 101 ? -13.312 -6.812 0.175 1 94.94 101 GLY B CA 1
ATOM 1611 C C . GLY B 1 101 ? -12.133 -7.277 1.008 1 94.94 101 GLY B C 1
ATOM 1612 O O . GLY B 1 101 ? -12.227 -8.273 1.724 1 94.94 101 GLY B O 1
ATOM 1613 N N . TYR B 1 102 ? -11.086 -6.586 0.922 1 95.69 102 TYR B N 1
ATOM 1614 C CA . TYR B 1 102 ? -9.906 -6.945 1.697 1 95.69 102 TYR B CA 1
ATOM 1615 C C . TYR B 1 102 ? -9.781 -6.074 2.941 1 95.69 102 TYR B C 1
ATOM 1617 O O . TYR B 1 102 ? -10.078 -4.875 2.898 1 95.69 102 TYR B O 1
ATOM 1625 N N . SER B 1 103 ? -9.266 -6.684 3.99 1 96.44 103 SER B N 1
ATOM 1626 C CA . SER B 1 103 ? -9.094 -5.969 5.254 1 96.44 103 SER B CA 1
ATOM 1627 C C . SER B 1 103 ? -7.711 -5.336 5.348 1 96.44 103 SER B C 1
ATOM 1629 O O . SER B 1 103 ? -6.797 -5.719 4.617 1 96.44 103 SER B O 1
ATOM 1631 N N . ALA B 1 104 ? -7.562 -4.426 6.27 1 96.81 104 ALA B N 1
ATOM 1632 C CA . ALA B 1 104 ? -6.258 -3.832 6.562 1 96.81 104 ALA B CA 1
ATOM 1633 C C . ALA B 1 104 ? -5.262 -4.895 7.016 1 96.81 104 ALA B C 1
ATOM 1635 O O . ALA B 1 104 ? -4.078 -4.828 6.672 1 96.81 104 ALA B O 1
ATOM 1636 N N . ASP B 1 105 ? -5.789 -5.855 7.781 1 96.38 105 ASP B N 1
ATOM 1637 C CA . ASP B 1 105 ? -4.918 -6.93 8.25 1 96.38 105 ASP B CA 1
ATOM 1638 C C . ASP B 1 105 ? -4.355 -7.73 7.078 1 96.38 105 ASP B C 1
ATOM 1640 O O . ASP B 1 105 ? -3.195 -8.141 7.105 1 96.38 105 ASP B O 1
ATOM 1644 N N . GLU B 1 106 ? -5.137 -7.906 6.125 1 95.06 106 GLU B N 1
ATOM 1645 C CA . GLU B 1 106 ? -4.672 -8.625 4.945 1 95.06 106 GLU B CA 1
ATOM 1646 C C . GLU B 1 106 ? -3.568 -7.859 4.227 1 95.06 106 GLU B C 1
ATOM 1648 O O . GLU B 1 106 ? -2.592 -8.453 3.762 1 95.06 106 GLU B O 1
ATOM 1653 N N . LEU B 1 107 ? -3.725 -6.551 4.082 1 97.19 107 LEU B N 1
ATOM 1654 C CA . LEU B 1 107 ? -2.678 -5.719 3.498 1 97.19 107 LEU B CA 1
ATOM 1655 C C . LEU B 1 107 ? -1.383 -5.832 4.297 1 97.19 107 LEU B C 1
ATOM 1657 O O . LEU B 1 107 ? -0.303 -5.977 3.717 1 97.19 107 LEU B O 1
ATOM 1661 N N . VAL B 1 108 ? -1.538 -5.77 5.59 1 97.31 108 VAL B N 1
ATOM 1662 C CA . VAL B 1 108 ? -0.386 -5.848 6.48 1 97.31 108 VAL B CA 1
ATOM 1663 C C . VAL B 1 108 ? 0.322 -7.188 6.293 1 97.31 108 VAL B C 1
ATOM 1665 O O . VAL B 1 108 ? 1.552 -7.242 6.223 1 97.31 108 VAL B O 1
ATOM 1668 N N . GLU B 1 109 ? -0.441 -8.25 6.188 1 95.19 109 GLU B N 1
ATOM 1669 C CA . GLU B 1 109 ? 0.137 -9.578 5.977 1 95.19 109 GLU B CA 1
ATOM 1670 C C . GLU B 1 109 ? 0.893 -9.641 4.652 1 95.19 109 GLU B C 1
ATOM 1672 O O . GLU B 1 109 ? 1.961 -10.25 4.57 1 95.19 109 GLU B O 1
ATOM 1677 N N . LEU B 1 110 ? 0.32 -9.07 3.629 1 95.06 110 LEU B N 1
ATOM 1678 C CA . LEU B 1 110 ? 0.99 -9.039 2.334 1 95.06 110 LEU B CA 1
ATOM 1679 C C . LEU B 1 110 ? 2.328 -8.32 2.43 1 95.06 110 LEU B C 1
ATOM 1681 O O . LEU B 1 110 ? 3.34 -8.805 1.92 1 95.06 110 LEU B O 1
ATOM 1685 N N . ILE B 1 111 ? 2.357 -7.207 3.066 1 96.69 111 ILE B N 1
ATOM 1686 C CA . ILE B 1 111 ? 3.572 -6.406 3.199 1 96.69 111 ILE B CA 1
ATOM 1687 C C . ILE B 1 111 ? 4.629 -7.199 3.965 1 96.69 111 ILE B C 1
ATOM 1689 O O . ILE B 1 111 ? 5.789 -7.258 3.551 1 96.69 111 ILE B O 1
ATOM 1693 N N . ARG B 1 112 ? 4.191 -7.816 5.016 1 93.94 112 ARG B N 1
ATOM 1694 C CA . ARG B 1 112 ? 5.121 -8.578 5.844 1 93.94 112 ARG B CA 1
ATOM 1695 C C . ARG B 1 112 ? 5.727 -9.742 5.062 1 93.94 112 ARG B C 1
ATOM 1697 O O . ARG B 1 112 ? 6.871 -10.133 5.305 1 93.94 112 ARG B O 1
ATOM 1704 N N . GLY B 1 113 ? 5.055 -10.289 4.129 1 89.12 113 GLY B N 1
ATOM 1705 C CA . GLY B 1 113 ? 5.52 -11.406 3.33 1 89.12 113 GLY B CA 1
ATOM 1706 C C . GLY B 1 113 ? 6.477 -11 2.229 1 89.12 113 GLY B C 1
ATOM 1707 O O . GLY B 1 113 ? 7.117 -11.844 1.605 1 89.12 113 GLY B O 1
ATOM 1708 N N . MET B 1 114 ? 6.629 -9.766 1.975 1 87 114 MET B N 1
ATOM 1709 C CA . MET B 1 114 ? 7.461 -9.266 0.882 1 87 114 MET B CA 1
ATOM 1710 C C . MET B 1 114 ? 8.836 -8.852 1.391 1 87 114 MET B C 1
ATOM 1712 O O . MET B 1 114 ? 9.75 -8.609 0.598 1 87 114 MET B O 1
ATOM 1716 N N . THR B 1 115 ? 8.938 -8.617 2.635 1 73.94 115 THR B N 1
ATOM 1717 C CA . THR B 1 115 ? 10.203 -8.156 3.203 1 73.94 115 THR B CA 1
ATOM 1718 C C . THR B 1 115 ? 11.016 -9.328 3.742 1 73.94 115 THR B C 1
ATOM 1720 O O . THR B 1 115 ? 10.453 -10.352 4.148 1 73.94 115 THR B O 1
#

Secondary structure (DSSP, 8-state):
------TT--S-HHHHHHHHHHHHHHTTSS-TTPBPPPHHHHHHHHTS-HHHHHHHHHHHHHTTSEEEETTTEEEEPTTHHHHHHHHHHHHHHHHHHHHTT--HHHHHHHHHHH-/------TT--S-HHHHHHHHHHHHHHTTSS-TTPBPPPHHHHHHHHTS-HHHHHHHHHHHHHTTSEEEETTTEEEEPTTHHHHHHHHHHHHHHHHHHHHTT--HHHHHHHHHHH-

Solvent-accessible surface area (backbone atoms only — not comparable to full-atom values): 12561 Å² total; per-residue (Å²): 132,89,64,67,78,63,87,85,51,87,59,59,66,28,56,45,49,30,49,34,50,38,49,40,28,40,71,58,78,50,55,64,65,40,69,56,76,56,50,62,56,50,11,61,73,64,70,49,54,43,67,39,39,48,52,10,52,50,51,34,33,76,68,46,30,30,38,81,41,89,97,67,47,44,24,32,19,79,64,16,35,62,44,26,44,52,49,51,51,50,50,49,51,53,51,54,36,42,75,73,70,43,51,71,66,55,52,42,51,53,55,59,70,72,105,132,89,64,70,76,63,86,84,52,88,60,59,64,28,56,45,48,30,48,35,52,37,48,40,28,41,71,57,78,51,53,64,64,40,69,54,76,54,50,62,56,50,10,62,74,64,70,50,54,43,67,40,38,46,51,10,51,50,53,34,33,75,68,45,32,30,37,83,40,88,97,69,46,44,24,32,20,80,64,16,34,62,44,26,44,50,50,51,50,51,52,50,52,53,53,53,36,42,74,75,70,43,52,69,67,55,53,42,52,54,53,59,70,72,104

Foldseek 3Di:
DQQEFDPPDPDDLLQSLLLSVLVCLLVPVFDFFDADDQLVVVCVSHVHDSVSPVSSLVVLVVLQQWDQDPPRGIGGHVCNNVSSVVVVVVVVVQVVCVVVPHHPVRVVVVVVVVD/DQQEFDPPDPDQLLQSLLLSVLVCLLVPVFDFFDADDQLVVVCVSHVHDSVSPVSSLVVLVVLQQWDQDPPRGIGGHVCNNVSSVVVVVVVVVQVVCVVVPHHPVRVVVVVVVVD

pLDDT: mean 91.36, std 8.59, range [50.81, 97.56]

Radius of gyration: 22.07 Å; Cα contacts (8 Å, |Δi|>4): 314; chains: 2; bounding box: 37×66×45 Å